Protein AF-W6Q3P4-F1 (afdb_monomer_lite)

Organism: Penicillium roqueforti (strain FM164) (NCBI:txid1365484)

Sequence (258 aa):
MLTELAPCPVQLPAYIVATLMFLHKYGLNTPEIFVQPGDLKVAIRLYEHFASQVLEAEKDESKISLTMRVVAMPQLREDSAPVLSVAWALRAVLAGLPNGILGSVRLYRILRAMYYHWTPNPSHLLRVPDCISEASPTTAARVQLICLALIALAPEMQLDLICAVFGLLSLLVNVETDAQDPGMELRDPVASPNFHELARVFGPLLLGARGQANDEGISAVEREIEEQRVAGLLLNNWHFIHRQLQHWTKERYVVGRE

Radius of gyration: 18.68 Å; chains: 1; bounding box: 50×49×51 Å

InterPro domains:
  IPR000198 Rho GTPase-activating protein domain [PS50238] (1-242)
  IPR008936 Rho GTPase activation protein [G3DSA:1.10.555.10] (5-247)
  IPR008936 Rho GTPase activation protein [SSF48350] (7-241)

Secondary structure (DSSP, 8-state):
--TTT-SS-----HHHHHHHHHHHHHSTT-TTTTTS--SHHHHHHHHHHHHHHHHHHHH-GGGHHHHTS-PPPP---TTS--HHHHHHHHHHHHHT-TTTTT--HHHHHHHHHHHHH---SSGGGSPPPGGGTTS-HHHHHHHHHHHHHHHHHS-HHHHHHHHHHHHHHHHHHHGGGTTS-TT-----GGGSHHHHHHHHHHGGGSS-HHHHTT-TTS-HHHHHHHHHHHHHHHHHTHHHHHHHHHHHHTTTTSTT--

Structure (mmCIF, N/CA/C/O backbone):
data_AF-W6Q3P4-F1
#
_entry.id   AF-W6Q3P4-F1
#
loop_
_atom_site.group_PDB
_atom_site.id
_atom_site.type_symbol
_atom_site.label_atom_id
_atom_site.label_alt_id
_atom_site.label_comp_id
_atom_site.label_asym_id
_atom_site.label_entity_id
_atom_site.label_seq_id
_atom_site.pdbx_PDB_ins_code
_atom_site.Cartn_x
_atom_site.Cartn_y
_atom_site.Cartn_z
_atom_site.occupancy
_atom_site.B_iso_or_equiv
_atom_site.auth_seq_id
_atom_site.auth_comp_id
_atom_site.auth_asym_id
_atom_site.auth_atom_id
_atom_site.pdbx_PDB_model_num
ATOM 1 N N . MET A 1 1 ? -6.402 18.644 -1.183 1.00 49.34 1 MET A N 1
ATOM 2 C CA . MET A 1 1 ? -5.895 18.143 0.117 1.00 49.34 1 MET A CA 1
ATOM 3 C C . MET A 1 1 ? -5.434 16.682 0.079 1.00 49.34 1 MET A C 1
ATOM 5 O O . MET A 1 1 ? -4.532 16.375 0.833 1.00 49.34 1 MET A O 1
ATOM 9 N N . LEU A 1 2 ? -5.946 15.801 -0.799 1.00 58.31 2 LEU A N 1
ATOM 10 C CA . LEU A 1 2 ? -5.337 14.473 -1.075 1.00 58.31 2 LEU A CA 1
ATOM 11 C C . LEU A 1 2 ? -4.461 14.452 -2.339 1.00 58.31 2 LEU A C 1
ATOM 13 O O . LEU A 1 2 ? -3.952 13.410 -2.725 1.00 58.31 2 LEU A O 1
ATOM 17 N N . THR A 1 3 ? -4.294 15.604 -2.985 1.00 61.47 3 THR A N 1
ATOM 18 C CA . THR A 1 3 ? -3.556 15.776 -4.245 1.00 61.47 3 THR A CA 1
ATOM 19 C C . THR A 1 3 ? -2.075 15.424 -4.135 1.00 61.47 3 THR A C 1
ATOM 21 O O . THR A 1 3 ? -1.450 15.157 -5.150 1.00 61.47 3 THR A O 1
ATOM 24 N N . GLU A 1 4 ? -1.525 15.424 -2.919 1.00 71.88 4 GLU A N 1
ATOM 25 C CA . GLU A 1 4 ? -0.149 14.995 -2.635 1.00 71.88 4 GLU A CA 1
ATOM 26 C C . GLU A 1 4 ? -0.054 13.478 -2.410 1.00 71.88 4 GLU A C 1
ATOM 28 O O . GLU A 1 4 ? 0.975 12.876 -2.692 1.00 71.88 4 GLU A O 1
ATOM 33 N N . LEU A 1 5 ? -1.140 12.838 -1.960 1.00 76.06 5 LEU A N 1
ATOM 34 C CA . LEU A 1 5 ? -1.185 11.394 -1.719 1.00 76.06 5 LEU A CA 1
ATOM 35 C C . LEU A 1 5 ? -1.569 10.621 -2.985 1.00 76.06 5 LEU A C 1
ATOM 37 O O . LEU A 1 5 ? -1.026 9.558 -3.258 1.00 76.06 5 LEU A O 1
ATOM 41 N N . ALA A 1 6 ? -2.489 11.149 -3.788 1.00 82.31 6 ALA A N 1
ATOM 42 C CA . ALA A 1 6 ? -3.047 10.441 -4.929 1.00 82.31 6 ALA A CA 1
ATOM 43 C C . ALA A 1 6 ? -2.966 11.271 -6.218 1.00 82.31 6 ALA A C 1
ATOM 45 O O . ALA A 1 6 ? -3.109 12.494 -6.176 1.00 82.31 6 ALA A O 1
ATOM 46 N N . PRO A 1 7 ? -2.787 10.616 -7.380 1.00 79.69 7 PRO A N 1
ATOM 47 C CA . PRO A 1 7 ? -2.689 11.300 -8.667 1.00 79.69 7 PRO A CA 1
ATOM 48 C C . PRO A 1 7 ? -4.015 11.950 -9.095 1.00 79.69 7 PRO A C 1
ATOM 50 O O . PRO A 1 7 ? -4.024 12.776 -10.004 1.00 79.69 7 PRO A O 1
ATOM 53 N N . CYS A 1 8 ? -5.140 11.557 -8.490 1.00 75.44 8 CYS A N 1
ATOM 54 C CA . CYS A 1 8 ? -6.500 12.017 -8.783 1.00 75.44 8 CYS A CA 1
ATOM 55 C C . CYS A 1 8 ? -7.304 12.183 -7.482 1.00 75.44 8 CYS A C 1
ATOM 57 O O . CYS A 1 8 ? -6.895 11.649 -6.447 1.00 75.44 8 CYS A O 1
ATOM 59 N N . PRO A 1 9 ? -8.445 12.899 -7.501 1.00 77.75 9 PRO A N 1
ATOM 60 C CA . PRO A 1 9 ? -9.379 12.892 -6.380 1.00 77.75 9 PRO A CA 1
ATOM 61 C C . PRO A 1 9 ? -9.834 11.460 -6.080 1.00 77.75 9 PRO A C 1
ATOM 63 O O . PRO A 1 9 ? -10.429 10.820 -6.941 1.00 77.75 9 PRO A O 1
ATOM 66 N N . VAL A 1 10 ? -9.549 10.975 -4.872 1.00 80.88 10 VAL A N 1
ATOM 67 C CA . VAL A 1 10 ? -9.867 9.599 -4.472 1.00 80.88 10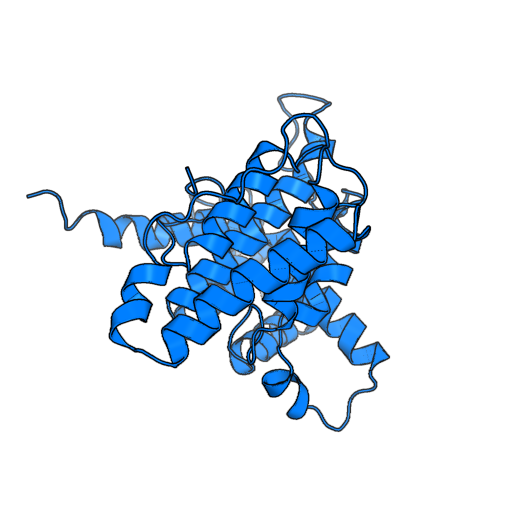 VAL A CA 1
ATOM 68 C C . VAL A 1 10 ? -11.312 9.464 -4.010 1.00 80.88 10 VAL A C 1
ATOM 70 O O . VAL A 1 10 ? -11.815 10.289 -3.242 1.00 80.88 10 VAL A O 1
ATOM 73 N N . GLN A 1 11 ? -11.960 8.390 -4.441 1.00 84.88 11 GLN A N 1
ATOM 74 C CA . GLN A 1 11 ? -13.271 7.955 -3.990 1.00 84.88 11 GLN A CA 1
ATOM 75 C C . GLN A 1 11 ? -13.096 6.811 -2.991 1.00 84.88 11 GLN A C 1
ATOM 77 O O . GLN A 1 11 ? -13.169 5.635 -3.331 1.00 84.88 11 GLN A O 1
ATOM 82 N N . LEU A 1 12 ? -12.876 7.171 -1.727 1.00 86.19 12 LEU A N 1
ATOM 83 C CA . LEU A 1 12 ? -12.725 6.224 -0.624 1.00 86.19 12 LEU A CA 1
ATOM 84 C C . LEU A 1 12 ? -13.730 6.520 0.493 1.00 86.19 12 LEU A C 1
ATOM 86 O O . LEU A 1 12 ? -14.122 7.680 0.659 1.00 86.19 12 LEU A O 1
ATOM 90 N N . PRO A 1 13 ? -14.084 5.512 1.314 1.00 86.38 13 PRO A N 1
ATOM 91 C CA . PRO A 1 13 ? -14.823 5.737 2.545 1.00 86.38 13 PRO A CA 1
ATOM 92 C C . PRO A 1 13 ? -14.166 6.830 3.390 1.00 86.38 13 PRO A C 1
ATOM 94 O O . PRO A 1 13 ? -12.952 6.841 3.614 1.00 86.38 13 PRO A O 1
ATOM 97 N N . ALA A 1 14 ? -14.974 7.758 3.882 1.00 82.81 14 ALA A N 1
ATOM 98 C CA . ALA A 1 14 ? -14.515 8.986 4.500 1.00 82.81 14 ALA A CA 1
ATOM 99 C C . ALA A 1 14 ? -13.686 8.754 5.763 1.00 82.81 14 ALA A C 1
ATOM 101 O O . ALA A 1 14 ? -12.799 9.550 6.051 1.00 82.81 14 ALA A O 1
ATOM 102 N N . TYR A 1 15 ? -13.900 7.650 6.482 1.00 82.19 15 TYR A N 1
ATOM 103 C CA . TYR A 1 15 ? -13.055 7.293 7.618 1.00 82.19 15 TYR A CA 1
ATOM 104 C C . TYR A 1 15 ? -11.618 6.937 7.189 1.00 82.19 15 TYR A C 1
ATOM 106 O O . TYR A 1 15 ? -10.668 7.327 7.869 1.00 82.19 15 TYR A O 1
ATOM 114 N N . ILE A 1 16 ? -11.431 6.273 6.037 1.00 88.62 16 ILE A N 1
ATOM 115 C CA . ILE A 1 16 ? -10.101 6.001 5.464 1.00 88.62 16 ILE A CA 1
ATOM 116 C C . ILE A 1 16 ? -9.456 7.328 5.080 1.00 88.62 16 ILE A C 1
ATOM 118 O O . ILE A 1 16 ? -8.325 7.602 5.476 1.00 88.62 16 ILE A O 1
ATOM 122 N N . VAL A 1 17 ? -10.201 8.182 4.373 1.00 87.25 17 VAL A N 1
ATOM 123 C CA . VAL A 1 17 ? -9.732 9.512 3.961 1.00 87.25 17 VAL A CA 1
ATOM 124 C C . VAL A 1 17 ? -9.304 10.349 5.165 1.00 87.25 17 VAL A C 1
ATOM 126 O O . VAL A 1 17 ? -8.197 10.883 5.181 1.00 87.25 17 VAL A O 1
ATOM 129 N N . ALA A 1 18 ? -10.146 10.432 6.193 1.00 84.25 18 ALA A N 1
ATOM 130 C CA . ALA A 1 18 ? -9.869 11.187 7.406 1.00 84.25 18 ALA A CA 1
ATOM 131 C C . ALA A 1 18 ? -8.616 10.658 8.124 1.00 84.25 18 ALA A C 1
ATOM 133 O O . ALA A 1 18 ? -7.812 11.443 8.627 1.00 84.25 18 ALA A O 1
ATOM 134 N N . THR A 1 19 ? -8.412 9.337 8.116 1.00 89.00 19 THR A N 1
ATOM 135 C CA . THR A 1 19 ? -7.237 8.687 8.714 1.00 89.00 19 THR A CA 1
ATOM 136 C C . THR A 1 19 ? -5.964 9.009 7.952 1.00 89.00 19 THR A C 1
ATOM 138 O O . THR A 1 19 ? -4.979 9.434 8.552 1.00 89.00 19 THR A O 1
ATOM 141 N N . LEU A 1 20 ? -5.999 8.898 6.627 1.00 90.50 20 LEU A N 1
ATOM 142 C CA . LEU A 1 20 ? -4.873 9.256 5.770 1.00 90.50 20 LEU A CA 1
ATOM 143 C C . LEU A 1 20 ? -4.512 10.739 5.907 1.00 90.50 20 LEU A C 1
ATOM 145 O O . LEU A 1 20 ? -3.339 11.068 6.041 1.00 90.50 20 LEU A O 1
ATOM 149 N N . MET A 1 21 ? -5.504 11.634 5.949 1.00 87.06 21 MET A N 1
ATOM 150 C CA . MET A 1 21 ? -5.272 13.069 6.142 1.00 87.06 21 MET A CA 1
ATOM 151 C C . MET A 1 21 ? -4.689 13.392 7.522 1.00 87.06 21 MET A C 1
ATOM 153 O O . MET A 1 21 ? -3.819 14.256 7.628 1.00 87.06 21 MET A O 1
ATOM 157 N N . PHE A 1 22 ? -5.134 12.701 8.574 1.00 88.81 22 PHE A N 1
ATOM 158 C CA . PHE A 1 22 ? -4.567 12.855 9.912 1.00 88.81 22 PHE A CA 1
ATOM 159 C C . PHE A 1 22 ? -3.092 12.433 9.936 1.00 88.81 22 PHE A C 1
ATOM 161 O O . PHE A 1 22 ? -2.242 13.184 10.412 1.00 88.81 22 PHE A O 1
ATOM 168 N N . LEU A 1 23 ? -2.772 11.261 9.382 1.00 91.25 23 LEU A N 1
ATOM 169 C CA . LEU A 1 23 ? -1.399 10.752 9.335 1.00 91.25 23 LEU A CA 1
ATOM 170 C C . LEU A 1 23 ? -0.502 11.588 8.421 1.00 91.25 23 LEU A C 1
ATOM 172 O O . LEU A 1 23 ? 0.656 11.807 8.748 1.00 91.25 23 LEU A O 1
ATOM 176 N N . HIS A 1 24 ? -1.040 12.127 7.331 1.00 88.38 24 H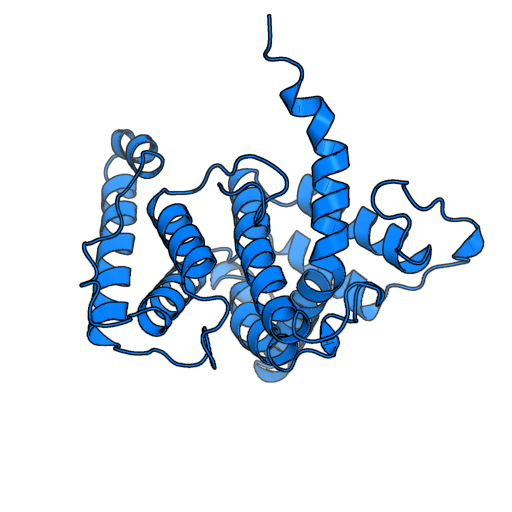IS A N 1
ATOM 177 C CA . HIS A 1 24 ? -0.323 13.085 6.499 1.00 88.38 24 HIS A CA 1
ATOM 178 C C . HIS A 1 24 ? 0.038 14.359 7.277 1.00 88.38 24 HIS A C 1
ATOM 180 O O . HIS A 1 24 ? 1.152 14.855 7.179 1.00 88.38 24 HIS A O 1
ATOM 186 N N . LYS A 1 25 ? -0.887 14.877 8.093 1.00 86.31 25 LYS A N 1
ATOM 187 C CA . LYS A 1 25 ? -0.676 16.126 8.834 1.00 86.31 25 LYS A CA 1
ATOM 188 C C . LYS A 1 25 ? 0.223 15.966 10.064 1.00 86.31 25 LYS A C 1
ATOM 190 O O . LYS A 1 25 ? 0.978 16.879 10.380 1.00 86.31 25 LYS A O 1
ATOM 195 N N . TYR A 1 26 ? 0.113 14.847 10.778 1.00 87.50 26 TYR A N 1
ATOM 196 C CA . TYR A 1 26 ? 0.742 14.668 12.093 1.00 87.50 26 TYR A CA 1
ATOM 197 C C . TYR A 1 26 ? 1.752 13.513 12.153 1.00 87.50 26 TYR A C 1
ATOM 199 O O . TYR A 1 26 ? 2.525 13.431 13.102 1.00 87.50 26 TYR A O 1
ATOM 207 N N . GLY A 1 27 ? 1.749 12.612 11.168 1.00 87.44 27 GLY A N 1
ATOM 208 C CA . GLY A 1 27 ? 2.512 11.363 11.195 1.00 87.44 27 GLY A CA 1
ATOM 209 C C . GLY A 1 27 ? 3.904 11.416 10.586 1.00 87.44 27 GLY A C 1
ATOM 210 O O . GLY A 1 27 ? 4.705 10.542 10.893 1.00 87.44 27 GLY A O 1
ATOM 211 N N . LEU A 1 28 ? 4.216 12.440 9.789 1.00 86.56 28 LEU A N 1
ATOM 212 C CA . LEU A 1 28 ? 5.468 12.513 9.030 1.00 86.56 28 LEU A CA 1
ATOM 213 C C . LEU A 1 28 ? 6.726 12.378 9.904 1.00 86.56 28 LEU A C 1
ATOM 215 O O . LEU A 1 28 ? 7.619 11.611 9.574 1.00 86.56 28 LEU A O 1
ATOM 219 N N . ASN A 1 29 ? 6.759 13.044 11.058 1.00 83.75 29 ASN A N 1
ATOM 220 C CA . ASN A 1 29 ? 7.907 13.019 11.974 1.00 83.75 29 ASN A CA 1
ATOM 221 C C . ASN A 1 29 ? 7.753 12.007 13.124 1.00 83.75 29 ASN A C 1
ATOM 223 O O . ASN A 1 29 ? 8.393 12.155 14.165 1.00 83.75 29 ASN A O 1
ATOM 227 N N . THR A 1 30 ? 6.841 11.037 13.005 1.00 87.31 30 THR A N 1
ATOM 228 C CA . THR A 1 30 ? 6.570 10.084 14.091 1.00 87.31 30 THR A CA 1
ATOM 229 C C . THR A 1 30 ? 7.432 8.830 13.928 1.00 87.31 30 THR A C 1
ATOM 231 O O . THR A 1 30 ? 7.207 8.074 12.981 1.00 87.31 30 THR A O 1
ATOM 234 N N . PRO A 1 31 ? 8.381 8.565 14.846 1.00 85.12 31 PRO A N 1
ATOM 235 C CA . PRO A 1 31 ? 9.210 7.369 14.777 1.00 85.12 31 PRO A CA 1
ATOM 236 C C . PRO A 1 31 ? 8.360 6.110 14.964 1.00 85.12 31 PRO A C 1
ATOM 238 O O . PRO A 1 31 ? 7.358 6.121 15.681 1.00 85.12 31 PRO A O 1
ATOM 241 N N . GLU A 1 32 ? 8.774 5.018 14.320 1.00 88.06 32 GLU A N 1
ATOM 242 C CA . GLU A 1 32 ? 8.122 3.703 14.417 1.00 88.06 32 GLU A CA 1
ATOM 243 C C . GLU A 1 32 ? 6.624 3.699 14.036 1.00 88.06 32 GLU A C 1
ATOM 245 O O . GLU A 1 32 ? 5.852 2.835 14.471 1.00 88.06 32 GLU A O 1
ATOM 250 N N . ILE A 1 33 ? 6.189 4.654 13.207 1.00 91.94 33 ILE A N 1
ATOM 251 C CA . ILE A 1 33 ? 4.818 4.707 12.693 1.00 91.94 33 ILE A CA 1
ATOM 252 C C . ILE A 1 33 ? 4.452 3.397 11.977 1.00 91.94 33 ILE A C 1
ATOM 254 O O . ILE A 1 33 ? 5.244 2.830 11.230 1.00 91.94 33 ILE A O 1
ATOM 258 N N . PHE A 1 34 ? 3.246 2.886 12.246 1.00 93.69 34 PHE A N 1
ATOM 259 C CA . PHE A 1 34 ? 2.746 1.560 11.833 1.00 93.69 34 PHE A CA 1
ATOM 260 C C . PHE A 1 34 ? 3.452 0.330 12.437 1.00 93.69 34 PHE A C 1
ATOM 262 O O . PHE A 1 34 ? 2.897 -0.777 12.360 1.00 93.69 34 PHE A O 1
ATOM 269 N N . VAL A 1 35 ? 4.617 0.505 13.064 1.00 91.06 35 VAL A N 1
ATOM 270 C CA . VAL A 1 35 ? 5.333 -0.546 13.799 1.00 91.06 35 VAL A CA 1
ATOM 271 C C . VAL A 1 35 ? 4.801 -0.622 15.228 1.00 91.06 35 VAL A C 1
ATOM 273 O O . VAL A 1 35 ? 4.312 -1.675 15.641 1.00 91.06 35 VAL A O 1
ATOM 276 N N . GLN A 1 36 ? 4.820 0.500 15.953 1.00 90.50 36 GLN A N 1
ATOM 277 C CA . GLN A 1 36 ? 4.310 0.575 17.321 1.00 90.50 36 GLN A CA 1
ATOM 278 C C . GLN A 1 36 ? 2.804 0.882 17.346 1.00 90.50 36 GLN A C 1
ATOM 280 O O . GLN A 1 36 ? 2.328 1.736 16.594 1.00 90.50 36 GLN A O 1
ATOM 285 N N . PRO A 1 37 ? 2.031 0.230 18.233 1.00 85.56 37 PRO A N 1
ATOM 286 C CA . PRO A 1 37 ? 0.584 0.420 18.309 1.00 85.56 37 PRO A CA 1
ATOM 287 C C . PRO A 1 37 ? 0.139 1.719 18.999 1.00 85.56 37 PRO A C 1
ATOM 289 O O . PRO A 1 37 ? -1.034 2.079 18.914 1.00 85.56 37 PRO A O 1
ATOM 292 N N . GLY A 1 38 ? 1.032 2.409 19.718 1.00 88.81 38 GLY A N 1
ATOM 293 C CA . GLY A 1 38 ? 0.650 3.524 20.589 1.00 88.81 38 GLY A CA 1
ATOM 294 C C . GLY A 1 38 ? -0.268 3.077 21.732 1.00 88.81 38 GLY A C 1
ATOM 295 O O . GLY A 1 38 ? -0.097 1.996 22.297 1.00 88.81 38 GLY A O 1
ATOM 296 N N . ASP A 1 39 ? -1.270 3.894 22.069 1.00 90.31 39 ASP A N 1
ATOM 297 C CA . ASP A 1 39 ? -2.335 3.489 22.991 1.00 90.31 39 ASP A CA 1
ATOM 298 C C . ASP A 1 39 ? -3.308 2.534 22.281 1.00 90.31 39 ASP A C 1
ATOM 300 O O . ASP A 1 39 ? -4.134 2.947 21.456 1.00 90.31 39 ASP A O 1
ATOM 304 N N . LEU A 1 40 ? -3.223 1.249 22.630 1.00 89.62 40 LEU A N 1
ATOM 305 C CA . LEU A 1 40 ? -4.082 0.194 22.093 1.00 89.62 40 LEU A CA 1
ATOM 306 C C . LEU A 1 40 ? -5.569 0.423 22.386 1.00 89.62 40 LEU A C 1
ATOM 308 O O . LEU A 1 40 ? -6.402 0.066 21.559 1.00 89.62 40 LEU A O 1
ATOM 312 N N . LYS A 1 41 ? -5.940 1.032 23.522 1.00 89.75 41 LYS A N 1
ATOM 313 C CA . LYS A 1 41 ? -7.356 1.297 23.833 1.00 89.75 41 LYS A CA 1
ATOM 314 C C . LYS A 1 41 ? -7.931 2.329 22.874 1.00 89.75 41 LYS A C 1
ATOM 316 O O . LYS A 1 41 ? -9.068 2.183 22.431 1.00 89.75 41 LYS A O 1
ATOM 321 N N . VAL A 1 42 ? -7.151 3.360 22.549 1.00 88.62 42 VAL A N 1
ATOM 322 C CA . VAL A 1 42 ? -7.534 4.362 21.546 1.00 88.62 42 VAL A CA 1
ATOM 323 C C . VAL A 1 42 ? -7.598 3.722 20.162 1.00 88.62 42 VAL A C 1
ATOM 325 O O . VAL A 1 42 ? -8.583 3.914 19.455 1.00 88.62 42 VAL A O 1
ATOM 328 N N . ALA A 1 43 ? -6.599 2.914 19.802 1.00 89.00 43 ALA A N 1
ATOM 329 C CA . ALA A 1 43 ? -6.535 2.253 18.502 1.00 89.00 43 ALA A CA 1
ATOM 330 C C . ALA A 1 43 ? -7.722 1.296 18.269 1.00 89.00 43 ALA A C 1
ATOM 332 O O . ALA A 1 43 ? -8.362 1.350 17.220 1.00 89.00 43 ALA A O 1
ATOM 333 N N . ILE A 1 44 ? -8.073 0.479 19.271 1.00 89.81 44 ILE A N 1
ATOM 334 C CA . ILE A 1 44 ? -9.227 -0.433 19.225 1.00 89.81 44 ILE A CA 1
ATOM 335 C C . ILE A 1 44 ? -10.533 0.352 19.094 1.00 89.81 44 ILE A C 1
ATOM 337 O O . ILE A 1 44 ? -11.338 0.037 18.227 1.00 89.81 44 ILE A O 1
ATOM 341 N N . ARG A 1 45 ? -10.729 1.415 19.885 1.00 88.44 45 ARG A N 1
ATOM 342 C CA . ARG A 1 45 ? -11.938 2.254 19.791 1.00 88.44 45 ARG A CA 1
ATOM 343 C C . ARG A 1 45 ? -12.084 2.921 18.426 1.00 88.44 45 ARG A C 1
ATOM 345 O O . ARG A 1 45 ? -13.195 3.021 17.914 1.00 88.44 45 ARG A O 1
ATOM 352 N N . LEU A 1 46 ? -10.977 3.380 17.838 1.00 87.88 46 LEU A N 1
ATOM 353 C CA . LEU A 1 46 ? -10.968 3.926 16.479 1.00 87.88 46 LEU A CA 1
ATOM 354 C C . LEU A 1 46 ? -11.346 2.854 15.454 1.00 87.88 46 LEU A C 1
ATOM 356 O O . LEU A 1 46 ? -12.212 3.094 14.618 1.00 87.88 46 LEU A O 1
ATOM 360 N N . TYR A 1 47 ? -10.749 1.664 15.552 1.00 88.44 47 TYR A N 1
ATOM 361 C CA . TYR A 1 47 ? -11.089 0.537 14.688 1.00 88.44 47 TYR A CA 1
ATOM 362 C C . TYR A 1 47 ? -12.569 0.148 14.806 1.00 88.44 47 TYR A C 1
ATOM 364 O O . TYR A 1 47 ? -13.244 0.038 13.789 1.00 88.44 47 TYR A O 1
ATOM 372 N N . GLU A 1 48 ? -13.098 -0.007 16.023 1.00 88.06 48 GLU A N 1
ATOM 373 C CA . GLU A 1 48 ? -14.510 -0.329 16.272 1.00 88.06 48 GLU A CA 1
ATOM 374 C C . GLU A 1 48 ? -15.442 0.741 15.697 1.00 88.06 48 GLU A C 1
ATOM 376 O O . GLU A 1 48 ? -16.444 0.417 15.058 1.00 88.06 48 GLU A O 1
ATOM 381 N N . HIS A 1 49 ? -15.089 2.019 15.864 1.00 84.38 49 HIS A N 1
ATOM 382 C CA . HIS A 1 49 ? -15.835 3.121 15.271 1.00 84.38 49 HIS A CA 1
ATOM 383 C C . HIS A 1 49 ? -15.868 3.016 13.740 1.00 84.38 49 HIS A C 1
ATOM 385 O O . HIS A 1 49 ? -16.940 3.112 13.146 1.00 84.38 49 HIS A O 1
ATOM 391 N N . PHE A 1 50 ? -14.733 2.746 13.093 1.00 82.44 50 PHE A N 1
ATOM 392 C CA . PHE A 1 50 ? -14.670 2.571 11.640 1.00 82.44 50 PHE A CA 1
ATOM 393 C C . PHE A 1 50 ? -15.426 1.325 11.164 1.00 82.44 50 PHE A C 1
ATOM 395 O O . PHE A 1 50 ? -16.213 1.403 10.222 1.00 82.44 50 PHE A O 1
ATOM 402 N N . ALA A 1 51 ? -15.255 0.193 11.849 1.00 83.12 51 ALA A N 1
ATOM 403 C CA . ALA A 1 51 ? -15.944 -1.054 11.541 1.00 83.12 51 ALA A CA 1
ATOM 404 C C . ALA A 1 51 ? -17.468 -0.905 11.667 1.00 83.12 51 ALA A C 1
ATOM 406 O O . ALA A 1 51 ? -18.201 -1.407 10.819 1.00 83.12 51 ALA A O 1
ATOM 407 N N . SER A 1 52 ? -17.953 -0.163 12.670 1.00 81.81 52 SER A N 1
ATOM 408 C CA . SER A 1 52 ? -19.387 0.097 12.837 1.00 81.81 52 SER A CA 1
ATOM 409 C C . SER A 1 52 ? -19.994 0.836 11.639 1.00 81.81 52 SER A C 1
ATOM 411 O O . SER A 1 52 ? -21.071 0.459 11.186 1.00 81.81 52 SER A O 1
ATOM 413 N N . GLN A 1 53 ? -19.277 1.802 11.049 1.00 77.50 53 GLN A N 1
ATOM 414 C CA . GLN A 1 53 ? -19.749 2.534 9.867 1.00 77.50 53 GLN A CA 1
ATOM 415 C C . GLN A 1 53 ? -19.882 1.622 8.641 1.00 77.50 53 GLN A C 1
ATOM 417 O O . GLN A 1 53 ? -20.843 1.740 7.883 1.00 77.50 53 GLN A O 1
ATOM 422 N N . VAL A 1 54 ? -18.940 0.691 8.463 1.00 76.88 54 VAL A N 1
ATOM 423 C CA . VAL A 1 54 ? -18.976 -0.292 7.370 1.00 76.88 54 VAL A CA 1
ATOM 424 C C . VAL A 1 54 ? -20.117 -1.290 7.576 1.00 76.88 54 VAL A C 1
ATOM 426 O O . VAL A 1 54 ? -20.901 -1.521 6.659 1.00 76.88 54 VAL A O 1
ATOM 429 N N . LEU A 1 55 ? -20.259 -1.836 8.787 1.00 78.50 55 LEU A N 1
ATOM 430 C CA . LEU A 1 55 ? -21.301 -2.814 9.117 1.00 78.50 55 LEU A CA 1
ATOM 431 C C . LEU A 1 55 ? -22.714 -2.224 9.041 1.00 78.50 55 LEU A C 1
ATOM 433 O O . LEU A 1 55 ? -23.661 -2.924 8.685 1.00 78.50 55 LEU A O 1
ATOM 437 N N . GLU A 1 56 ? -22.888 -0.951 9.393 1.00 76.00 56 GLU A N 1
ATOM 438 C CA . GLU A 1 56 ? -24.171 -0.269 9.224 1.00 76.00 56 GLU A CA 1
ATOM 439 C C . GLU A 1 56 ? -24.520 -0.039 7.752 1.00 76.00 56 GLU A C 1
ATOM 441 O O . GLU A 1 56 ? -25.696 -0.129 7.400 1.00 76.00 56 GLU A O 1
ATOM 446 N N . ALA A 1 57 ? -23.523 0.227 6.904 1.00 73.94 57 ALA A N 1
ATOM 447 C CA . ALA A 1 57 ? -23.709 0.397 5.467 1.00 73.94 57 ALA A CA 1
ATOM 448 C C . ALA A 1 57 ? -23.951 -0.925 4.726 1.00 73.94 57 ALA A C 1
ATOM 450 O O . ALA A 1 57 ? -24.704 -0.951 3.760 1.00 73.94 57 ALA A O 1
ATOM 451 N N . GLU A 1 58 ? -23.371 -2.032 5.194 1.00 74.06 58 GLU A N 1
ATOM 452 C CA . GLU A 1 58 ? -23.645 -3.368 4.648 1.00 74.06 58 GLU A CA 1
ATOM 453 C C . GLU A 1 58 ? -25.099 -3.803 4.899 1.00 74.06 58 GLU A C 1
ATOM 455 O O . GLU A 1 58 ? -25.713 -4.463 4.066 1.00 74.06 58 GLU A O 1
ATOM 460 N N . LYS A 1 59 ? -25.674 -3.411 6.043 1.00 76.56 59 LYS A N 1
ATOM 461 C CA . LYS A 1 59 ? -27.059 -3.749 6.416 1.00 76.56 59 LYS A CA 1
ATOM 462 C C . LYS A 1 59 ? -28.114 -2.912 5.695 1.00 76.56 59 LYS A C 1
ATOM 464 O O . LYS A 1 59 ? -29.281 -3.298 5.687 1.00 76.56 59 LYS A O 1
ATOM 469 N N . ASP A 1 60 ? -27.729 -1.763 5.152 1.00 74.56 60 ASP A N 1
ATOM 470 C CA . ASP A 1 60 ? -28.629 -0.813 4.507 1.00 74.56 60 ASP A CA 1
ATOM 471 C C . ASP A 1 60 ? -27.898 -0.128 3.349 1.00 74.56 60 ASP A C 1
ATOM 473 O O . ASP A 1 60 ? -27.134 0.819 3.548 1.00 74.56 60 ASP A O 1
ATOM 477 N N . GLU A 1 61 ? -28.157 -0.595 2.125 1.00 67.56 61 GLU A N 1
ATOM 478 C CA . GLU A 1 61 ? -27.506 -0.088 0.911 1.00 67.56 61 GLU A CA 1
ATOM 479 C C . GLU A 1 61 ? -27.685 1.429 0.730 1.00 67.56 61 GLU A C 1
ATOM 481 O O . GLU A 1 61 ? -26.819 2.096 0.157 1.00 67.56 61 GLU A O 1
ATOM 486 N N . SER A 1 62 ? -28.754 2.017 1.285 1.00 69.00 62 SER A N 1
ATOM 487 C CA . SER A 1 62 ? -28.960 3.469 1.244 1.00 69.00 62 SER A CA 1
ATOM 488 C C . SER A 1 62 ? -27.888 4.247 2.026 1.00 69.00 62 SER A C 1
ATOM 490 O O . SER A 1 62 ? -27.594 5.402 1.700 1.00 69.00 62 SER A O 1
ATOM 492 N N . LYS A 1 63 ? -27.230 3.600 2.999 1.00 64.56 63 LYS A N 1
ATOM 493 C CA . LYS A 1 63 ? -26.144 4.161 3.813 1.00 64.56 63 LYS A CA 1
ATOM 494 C C . LYS A 1 63 ? -24.755 4.000 3.191 1.00 64.56 63 LYS A C 1
ATOM 496 O O . LYS A 1 63 ? -23.827 4.659 3.656 1.00 64.56 63 LYS A O 1
ATOM 501 N N . ILE A 1 64 ? -24.590 3.230 2.111 1.00 65.75 64 ILE A N 1
ATOM 502 C CA . ILE A 1 64 ? -23.299 3.105 1.404 1.00 65.75 64 ILE A CA 1
ATOM 503 C C . ILE A 1 64 ? -22.816 4.481 0.939 1.00 65.75 64 ILE A C 1
ATOM 505 O O . ILE A 1 64 ? -21.692 4.883 1.231 1.00 65.75 64 ILE A O 1
ATOM 509 N N . SER A 1 65 ? -23.696 5.264 0.314 1.00 62.19 65 SER A N 1
ATOM 510 C CA . SER A 1 65 ? -23.400 6.641 -0.102 1.00 62.19 65 SER A CA 1
ATOM 511 C C . SER A 1 65 ? -23.055 7.584 1.065 1.00 62.19 65 SER A C 1
ATOM 513 O O . SER A 1 65 ? -22.341 8.569 0.868 1.00 62.19 65 SER A O 1
ATOM 515 N N . LEU A 1 66 ? -23.511 7.283 2.288 1.00 63.38 66 LEU A N 1
ATOM 516 C CA . LEU A 1 66 ? -23.185 8.061 3.488 1.00 63.38 66 LEU A CA 1
ATOM 517 C C . LEU A 1 66 ? -21.751 7.813 3.953 1.00 63.38 66 LEU A C 1
ATOM 519 O O . LEU A 1 66 ? -21.124 8.748 4.443 1.00 63.38 66 LEU A O 1
ATOM 523 N N . THR A 1 67 ? -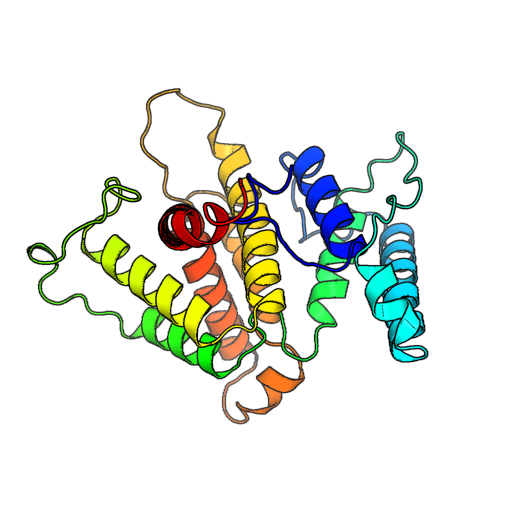21.201 6.616 3.723 1.00 63.91 67 THR A N 1
ATOM 524 C CA . THR A 1 67 ? -19.789 6.319 4.030 1.00 63.91 67 THR A CA 1
ATOM 525 C C . THR A 1 67 ? -18.812 7.150 3.200 1.00 63.91 67 THR A C 1
ATOM 527 O O . THR A 1 67 ? -17.666 7.302 3.602 1.00 63.91 67 THR A O 1
ATOM 530 N N . MET A 1 68 ? -19.259 7.736 2.085 1.00 62.06 68 MET A N 1
ATOM 531 C CA . MET A 1 68 ? -18.453 8.595 1.208 1.00 62.06 68 MET A CA 1
ATOM 532 C C . MET A 1 68 ? -18.539 10.086 1.580 1.00 62.06 68 MET A C 1
ATOM 534 O O . MET A 1 68 ? -17.792 10.903 1.042 1.00 62.06 68 MET A O 1
ATOM 538 N N . ARG A 1 69 ? -19.456 10.474 2.480 1.00 59.94 69 ARG A N 1
ATOM 539 C CA . ARG A 1 69 ? -19.602 11.862 2.954 1.00 59.94 69 ARG A CA 1
ATOM 540 C C . ARG A 1 69 ? -18.614 12.139 4.080 1.00 59.94 69 ARG A C 1
ATOM 542 O O . ARG A 1 69 ? -18.291 11.236 4.835 1.00 59.94 69 ARG A O 1
ATOM 549 N N . VAL A 1 70 ? -18.163 13.390 4.208 1.00 55.69 70 VAL A N 1
ATOM 550 C CA . VAL A 1 70 ? -17.153 13.809 5.198 1.00 55.69 70 VAL A CA 1
ATOM 551 C C . VAL A 1 70 ? -17.493 13.281 6.595 1.00 55.69 70 VAL A C 1
ATOM 553 O O . VAL A 1 70 ? -18.447 13.729 7.227 1.00 55.69 70 VAL A O 1
ATOM 556 N N . VAL A 1 71 ? -16.674 12.353 7.077 1.00 54.50 71 VAL A N 1
ATOM 557 C CA . VAL A 1 71 ? -16.672 11.891 8.461 1.00 54.50 71 VAL A CA 1
ATOM 558 C C . VAL A 1 71 ? -15.596 12.695 9.171 1.00 54.50 71 VAL A C 1
ATOM 560 O O . VAL A 1 71 ? -14.419 12.634 8.811 1.00 54.50 71 VAL A O 1
ATOM 563 N N . ALA A 1 72 ? -16.000 13.491 10.158 1.00 54.19 72 ALA A N 1
ATOM 564 C CA . ALA A 1 72 ? -15.037 14.096 11.060 1.00 54.19 72 ALA A CA 1
ATOM 565 C C . ALA A 1 72 ? -14.342 12.974 11.836 1.00 54.19 72 ALA A C 1
ATOM 567 O O . ALA A 1 72 ? -15.004 12.049 12.314 1.00 54.19 72 ALA A O 1
ATOM 568 N N . MET A 1 73 ? -13.018 13.062 11.978 1.00 59.22 73 MET A N 1
ATOM 569 C CA . MET A 1 73 ? -12.323 12.228 12.952 1.00 59.22 73 MET A CA 1
ATOM 570 C C . MET A 1 73 ? -13.019 12.370 14.310 1.00 59.22 73 MET A C 1
ATOM 572 O O . MET A 1 73 ? -13.375 13.499 14.674 1.00 59.22 73 MET A O 1
ATOM 576 N N . PRO A 1 74 ? -13.202 11.275 15.075 1.00 60.81 74 PRO A N 1
ATOM 577 C CA . PRO A 1 74 ? -13.571 11.393 16.478 1.00 60.81 74 PRO A CA 1
ATOM 578 C C . PRO A 1 74 ? -12.652 12.423 17.134 1.00 60.81 74 PRO A C 1
ATOM 580 O O . PRO A 1 74 ? -11.477 12.488 16.768 1.00 60.81 74 PRO A O 1
ATOM 583 N N . GLN A 1 75 ? -13.169 13.242 18.057 1.00 58.62 75 GLN A N 1
ATOM 584 C CA . GLN A 1 75 ? -12.362 14.252 18.748 1.00 58.62 75 GLN A CA 1
ATOM 585 C C . GLN A 1 75 ? -11.265 13.563 19.574 1.00 58.62 75 GLN A C 1
ATOM 587 O O . GLN A 1 75 ? -11.429 13.251 20.753 1.00 58.62 75 GLN A O 1
ATOM 592 N N . LEU A 1 76 ? -10.149 13.269 18.911 1.00 58.31 76 LEU A N 1
ATOM 593 C CA . LEU A 1 76 ? -8.907 12.815 19.499 1.00 58.31 76 LEU A CA 1
ATOM 594 C C . LEU A 1 76 ? -8.374 14.028 20.249 1.00 58.31 76 LEU A C 1
ATOM 596 O O . LEU A 1 76 ? -8.093 15.052 19.632 1.00 58.31 76 LEU A O 1
ATOM 600 N N . ARG A 1 77 ? -8.347 13.949 21.584 1.00 52.75 77 ARG A N 1
ATOM 601 C CA . ARG A 1 77 ? -7.910 15.055 22.445 1.00 52.75 77 ARG A CA 1
ATOM 602 C C . ARG A 1 77 ? -6.567 15.582 21.934 1.00 52.75 77 ARG A C 1
ATOM 604 O O . ARG A 1 77 ? -5.625 14.803 21.804 1.00 52.75 77 ARG A O 1
ATOM 611 N N . GLU A 1 78 ? -6.505 16.883 21.652 1.00 47.16 78 GLU A N 1
ATOM 612 C CA . GLU A 1 78 ? -5.336 17.557 21.063 1.00 47.16 78 GLU A CA 1
ATOM 613 C C . GLU A 1 78 ? -4.064 17.377 21.915 1.00 47.16 78 GLU A C 1
ATOM 615 O O . GLU A 1 78 ? -2.955 17.369 21.386 1.00 47.16 78 GLU A O 1
ATOM 620 N N . ASP A 1 79 ? -4.234 17.125 23.216 1.00 46.44 79 ASP A N 1
ATOM 621 C CA . ASP A 1 79 ? -3.161 17.072 24.216 1.00 46.44 79 ASP A CA 1
ATOM 622 C C . ASP A 1 79 ? -2.504 15.684 24.365 1.00 46.44 79 ASP A C 1
ATOM 624 O O . ASP A 1 79 ? -1.496 15.541 25.057 1.00 46.44 79 ASP A O 1
ATOM 628 N N . SER A 1 80 ? -3.069 14.636 23.756 1.00 51.03 80 SER A N 1
ATOM 629 C CA . SER A 1 80 ? -2.551 13.264 23.839 1.00 51.03 80 SER A CA 1
ATOM 630 C C . SER A 1 80 ? -2.351 12.710 22.435 1.00 51.03 80 SER A C 1
ATOM 632 O O . SER A 1 80 ? -3.257 12.081 21.895 1.00 51.03 80 SER A O 1
ATOM 634 N N . ALA A 1 81 ? -1.187 12.972 21.837 1.00 57.69 81 ALA A N 1
ATOM 635 C CA . ALA A 1 81 ? -0.833 12.552 20.482 1.00 57.69 81 ALA A CA 1
ATOM 636 C C . ALA A 1 81 ? -1.105 11.045 20.248 1.00 57.69 81 ALA A C 1
ATOM 638 O O . ALA A 1 81 ? -0.331 10.206 20.711 1.00 57.69 81 ALA A O 1
ATOM 639 N N . PRO A 1 82 ? -2.161 10.664 19.498 1.00 79.62 82 PRO A N 1
ATOM 640 C CA . PRO A 1 82 ? -2.508 9.272 19.245 1.00 79.62 82 PRO A CA 1
ATOM 641 C C . PRO A 1 82 ? -2.072 8.850 17.836 1.00 79.62 82 PRO A C 1
ATOM 643 O O . PRO A 1 82 ? -2.708 7.998 17.231 1.00 79.62 82 PRO A O 1
ATOM 646 N N . VAL A 1 83 ? -1.022 9.455 17.267 1.00 90.00 83 VAL A N 1
ATOM 647 C CA . VAL A 1 83 ? -0.596 9.188 15.879 1.00 90.00 83 VAL A CA 1
ATOM 648 C C . VAL A 1 83 ? -0.317 7.703 15.657 1.00 90.00 83 VAL A C 1
ATOM 650 O O . VAL A 1 83 ? -0.821 7.127 14.697 1.00 90.00 83 VAL A O 1
ATOM 653 N N . LEU A 1 84 ? 0.410 7.067 16.580 1.00 92.25 84 LEU A N 1
ATOM 654 C CA . LEU A 1 84 ? 0.681 5.629 16.537 1.00 92.25 84 LEU A CA 1
ATOM 655 C C . LEU A 1 84 ? -0.611 4.801 16.627 1.00 92.25 84 LEU A C 1
ATOM 657 O O . LEU A 1 84 ? -0.787 3.860 15.860 1.00 92.25 84 LEU A O 1
ATOM 661 N N . SER A 1 85 ? -1.558 5.204 17.481 1.00 92.19 85 SER A N 1
ATOM 662 C CA . SER A 1 85 ? -2.874 4.560 17.600 1.00 92.19 85 SER A CA 1
ATOM 663 C C . SER A 1 85 ? -3.708 4.691 16.324 1.00 92.19 85 SER A C 1
ATOM 665 O O . SER A 1 85 ? -4.371 3.740 15.919 1.00 92.19 85 SER A O 1
ATOM 667 N N . VAL A 1 86 ? -3.667 5.855 15.673 1.00 92.56 86 VAL A N 1
ATOM 668 C CA . VAL A 1 86 ? -4.355 6.118 14.402 1.00 92.56 86 VAL A CA 1
ATOM 669 C C . VAL A 1 86 ? -3.705 5.318 13.267 1.00 92.56 86 VAL A C 1
ATOM 671 O O . VAL A 1 86 ? -4.411 4.700 12.471 1.00 92.56 86 VAL A O 1
ATOM 674 N N . ALA A 1 87 ? -2.372 5.265 13.221 1.00 94.31 87 ALA A N 1
ATOM 675 C CA . ALA A 1 87 ? -1.618 4.465 12.258 1.00 94.31 87 ALA A CA 1
ATOM 676 C C . ALA A 1 87 ? -1.924 2.970 12.423 1.00 94.31 87 ALA A C 1
ATOM 678 O O . ALA A 1 87 ? -2.198 2.271 11.446 1.00 94.31 87 ALA A O 1
ATOM 679 N N . TRP A 1 88 ? -1.959 2.486 13.665 1.00 94.00 88 TRP A N 1
ATOM 680 C CA . TRP A 1 88 ? -2.320 1.108 13.970 1.00 94.00 88 TRP A CA 1
ATOM 681 C C . TRP A 1 88 ? -3.772 0.795 13.599 1.00 94.00 88 TRP A C 1
ATOM 683 O O . TRP A 1 88 ? -4.034 -0.241 12.993 1.00 94.00 88 TRP A O 1
ATOM 693 N N . ALA A 1 89 ? -4.714 1.699 13.886 1.00 93.44 89 ALA A N 1
ATOM 694 C CA . ALA A 1 89 ? -6.110 1.534 13.488 1.00 93.44 89 ALA A CA 1
ATOM 695 C C . ALA A 1 89 ? -6.261 1.461 11.959 1.00 93.44 89 ALA A C 1
ATOM 697 O O . ALA A 1 89 ? -6.964 0.580 11.465 1.00 93.44 89 ALA A O 1
ATOM 698 N N . LEU A 1 90 ? -5.555 2.312 11.198 1.00 94.44 90 LEU A N 1
ATOM 699 C CA . LEU A 1 90 ? -5.520 2.219 9.733 1.00 94.44 90 LEU A CA 1
ATOM 700 C C . LEU A 1 90 ? -4.979 0.864 9.278 1.00 94.44 90 LEU A C 1
ATOM 702 O O . LEU A 1 90 ? -5.585 0.208 8.435 1.00 94.44 90 LEU A O 1
ATOM 706 N N . ARG A 1 91 ? -3.858 0.423 9.857 1.00 95.25 91 ARG A N 1
ATOM 707 C CA . ARG A 1 91 ? -3.256 -0.879 9.555 1.00 95.25 91 ARG A CA 1
ATOM 708 C C . ARG A 1 91 ? -4.246 -2.021 9.803 1.00 95.25 91 ARG A C 1
ATOM 710 O O . ARG A 1 91 ? -4.380 -2.898 8.955 1.00 95.25 91 ARG A O 1
ATOM 717 N N . ALA A 1 92 ? -4.961 -1.993 10.926 1.00 93.44 92 ALA A N 1
ATOM 718 C CA . ALA A 1 92 ? -5.967 -2.994 11.274 1.00 93.44 92 ALA A CA 1
ATOM 719 C C . ALA A 1 92 ? -7.165 -2.982 10.308 1.00 93.44 92 ALA A C 1
ATOM 721 O O . ALA A 1 92 ? -7.636 -4.042 9.900 1.00 93.44 92 ALA A O 1
ATOM 722 N N . VAL A 1 93 ? -7.624 -1.798 9.883 1.00 92.12 93 VAL A N 1
ATOM 723 C CA . VAL A 1 93 ? -8.646 -1.660 8.831 1.00 92.12 93 VAL A CA 1
ATOM 724 C C . VAL A 1 93 ? -8.172 -2.305 7.529 1.00 92.12 93 VAL A C 1
ATOM 726 O O . VAL A 1 93 ? -8.909 -3.092 6.941 1.00 92.12 93 VAL A O 1
ATOM 729 N N . LEU A 1 94 ? -6.950 -1.998 7.082 1.00 94.50 94 LEU A N 1
ATOM 730 C CA . LEU A 1 94 ? -6.394 -2.539 5.838 1.00 94.50 94 LEU A CA 1
ATOM 731 C C . LEU A 1 94 ? -6.220 -4.064 5.906 1.00 94.50 94 LEU A C 1
ATOM 733 O O . LEU A 1 94 ? -6.510 -4.754 4.931 1.00 94.50 94 LEU A O 1
ATOM 737 N N . ALA A 1 95 ? -5.824 -4.598 7.065 1.00 92.94 95 ALA A N 1
ATOM 738 C CA . ALA A 1 95 ? -5.738 -6.039 7.309 1.00 92.94 95 ALA A CA 1
ATOM 739 C C . ALA A 1 95 ? -7.106 -6.742 7.242 1.00 92.94 95 ALA A C 1
ATOM 741 O O . ALA A 1 95 ? -7.181 -7.918 6.891 1.00 92.94 95 ALA A O 1
ATOM 742 N N . GLY A 1 96 ? -8.190 -6.025 7.551 1.00 90.44 96 GLY A N 1
ATOM 743 C CA . GLY A 1 96 ? -9.559 -6.532 7.456 1.00 90.44 96 GLY A CA 1
ATOM 744 C C . GLY A 1 96 ? -10.116 -6.597 6.030 1.00 90.44 96 GLY A C 1
ATOM 745 O O . GLY A 1 96 ? -11.209 -7.128 5.834 1.00 90.44 96 GLY A O 1
ATOM 746 N N . LEU A 1 97 ? -9.406 -6.073 5.023 1.00 90.56 97 LEU A N 1
ATOM 747 C CA . LEU A 1 97 ? -9.893 -6.070 3.645 1.00 90.56 97 LEU A CA 1
ATOM 748 C C . LEU A 1 97 ? -9.839 -7.486 3.048 1.00 90.56 97 LEU A C 1
ATOM 750 O O . LEU A 1 97 ? -8.759 -8.074 2.963 1.00 90.56 97 LEU A O 1
ATOM 754 N N . PRO A 1 98 ? -10.959 -8.032 2.533 1.00 87.94 98 PRO A N 1
ATOM 755 C CA . PRO A 1 98 ? -11.015 -9.423 2.080 1.00 87.94 98 PRO A CA 1
ATOM 756 C C . PRO A 1 98 ? -10.039 -9.719 0.933 1.00 87.94 98 PRO A C 1
ATOM 758 O O . PRO A 1 98 ? -9.471 -10.811 0.875 1.00 87.94 98 PRO A O 1
ATOM 761 N N . ASN A 1 99 ? -9.816 -8.734 0.056 1.00 90.06 99 ASN A N 1
ATOM 762 C CA . ASN A 1 99 ? -8.915 -8.824 -1.094 1.00 90.06 99 ASN A CA 1
ATOM 763 C C . ASN A 1 99 ? -7.613 -8.013 -0.909 1.00 90.06 99 ASN A C 1
ATOM 765 O O . ASN A 1 99 ? -6.809 -7.946 -1.837 1.00 90.06 99 ASN A O 1
ATOM 769 N N . GLY A 1 100 ? -7.382 -7.434 0.276 1.00 94.19 100 GLY A N 1
ATOM 770 C CA . GLY A 1 100 ? -6.200 -6.620 0.586 1.00 94.19 100 GLY A CA 1
ATOM 771 C C . GLY A 1 100 ? -6.150 -5.282 -0.153 1.00 94.19 100 GLY A C 1
ATOM 772 O O . GLY A 1 100 ? -7.116 -4.870 -0.798 1.00 94.19 100 GLY A O 1
ATOM 773 N N . ILE A 1 101 ? -5.001 -4.608 -0.070 1.00 96.81 101 ILE A N 1
ATOM 774 C CA . ILE A 1 101 ? -4.750 -3.301 -0.700 1.00 96.81 101 ILE A CA 1
ATOM 775 C C . ILE A 1 101 ? -4.714 -3.397 -2.227 1.00 96.81 101 ILE A C 1
ATOM 777 O O . ILE A 1 101 ? -5.054 -2.428 -2.895 1.00 96.81 101 ILE A O 1
ATOM 781 N N . LEU A 1 102 ? -4.337 -4.535 -2.814 1.00 95.88 102 LEU A N 1
ATOM 782 C CA . LEU A 1 102 ? -4.309 -4.666 -4.275 1.00 95.88 102 LEU A CA 1
ATOM 783 C C . LEU A 1 102 ? -5.667 -5.040 -4.872 1.00 95.88 102 LEU A C 1
ATOM 785 O O . LEU A 1 102 ? -5.879 -4.846 -6.067 1.00 95.88 102 LEU A O 1
ATOM 789 N N . GLY A 1 103 ? -6.566 -5.636 -4.082 1.00 92.81 103 GLY A N 1
ATOM 790 C CA . GLY A 1 103 ? -7.888 -6.094 -4.521 1.00 92.81 103 GLY A CA 1
ATOM 791 C C . GLY A 1 103 ? -7.888 -7.202 -5.584 1.00 92.81 103 GLY A C 1
ATOM 792 O O . GLY A 1 103 ? -8.952 -7.684 -5.963 1.00 92.81 103 GLY A O 1
ATOM 793 N N . SER A 1 104 ? -6.716 -7.614 -6.079 1.00 92.94 104 SER A N 1
ATOM 794 C CA . SER A 1 104 ? -6.558 -8.496 -7.233 1.00 92.94 104 SER A CA 1
ATOM 795 C C . SER A 1 104 ? -5.318 -9.379 -7.092 1.00 92.94 104 SER A C 1
ATOM 797 O O . SER A 1 104 ? -4.177 -8.918 -7.155 1.00 92.94 104 SER A O 1
ATOM 799 N N . VAL A 1 105 ? -5.539 -10.693 -6.980 1.00 93.00 105 VAL A N 1
ATOM 800 C CA . VAL A 1 105 ? -4.459 -11.702 -6.971 1.00 93.00 105 VAL A CA 1
ATOM 801 C C . VAL A 1 105 ? -3.669 -11.670 -8.281 1.00 93.00 105 VAL A C 1
ATOM 803 O O . VAL A 1 105 ? -2.457 -11.877 -8.297 1.00 93.00 105 VAL A O 1
ATOM 806 N N . ARG A 1 106 ? -4.343 -11.377 -9.401 1.00 94.31 106 ARG A N 1
ATOM 807 C CA . ARG A 1 106 ? -3.697 -11.272 -10.714 1.00 94.31 106 ARG A CA 1
ATOM 808 C C . ARG A 1 106 ? -2.732 -10.089 -10.770 1.00 94.31 106 ARG A C 1
ATOM 810 O O . ARG A 1 106 ? -1.633 -10.251 -11.293 1.00 94.31 106 ARG A O 1
ATOM 817 N N . LEU A 1 107 ? -3.122 -8.943 -10.207 1.00 96.25 107 LEU A N 1
ATOM 818 C CA . LEU A 1 107 ? -2.249 -7.777 -10.085 1.00 96.25 107 LEU A CA 1
ATOM 819 C C . LEU A 1 107 ? -1.006 -8.112 -9.252 1.00 96.25 107 LEU A C 1
ATOM 821 O O . LEU A 1 107 ? 0.108 -7.893 -9.720 1.00 96.25 107 LEU A O 1
ATOM 825 N N . TYR A 1 108 ? -1.182 -8.729 -8.080 1.00 95.62 108 TYR A N 1
ATOM 826 C CA . TYR A 1 108 ? -0.059 -9.164 -7.242 1.00 95.62 108 TYR A CA 1
ATOM 827 C C . TYR A 1 108 ? 0.914 -10.079 -7.995 1.00 95.62 108 TYR A C 1
ATOM 829 O O . TYR A 1 108 ? 2.115 -9.824 -8.010 1.00 95.62 108 TYR A O 1
ATOM 837 N N . ARG A 1 109 ? 0.408 -11.114 -8.682 1.00 93.75 109 ARG A N 1
ATOM 838 C CA . ARG A 1 109 ? 1.246 -12.055 -9.448 1.00 93.75 109 ARG A CA 1
ATOM 839 C C . ARG A 1 109 ? 2.062 -11.359 -10.536 1.00 93.75 109 ARG A C 1
ATOM 841 O O . ARG A 1 109 ? 3.214 -11.725 -10.754 1.00 93.75 109 ARG A O 1
ATOM 848 N N . ILE A 1 110 ? 1.485 -10.359 -11.201 1.00 95.25 110 ILE A N 1
ATOM 849 C CA . ILE A 1 110 ? 2.181 -9.568 -12.222 1.00 95.25 110 ILE A CA 1
ATOM 850 C C . ILE A 1 110 ? 3.272 -8.702 -11.591 1.00 95.25 110 ILE A C 1
ATOM 852 O O . ILE A 1 110 ? 4.396 -8.709 -12.084 1.00 95.25 110 ILE A O 1
ATOM 856 N N . LEU A 1 111 ? 2.987 -8.023 -10.478 1.00 96.44 111 LEU A N 1
ATOM 857 C CA . LEU A 1 111 ? 3.991 -7.238 -9.754 1.00 96.44 111 LEU A CA 1
ATOM 858 C C . LEU A 1 111 ? 5.132 -8.125 -9.231 1.00 96.44 111 LEU A C 1
ATOM 860 O O . LEU A 1 111 ? 6.301 -7.773 -9.371 1.00 96.44 111 LEU A O 1
ATOM 864 N N . ARG A 1 112 ? 4.814 -9.319 -8.715 1.00 94.75 112 ARG A N 1
ATOM 865 C CA . ARG A 1 112 ? 5.806 -10.327 -8.316 1.00 94.75 112 ARG A CA 1
ATOM 866 C C . ARG A 1 112 ? 6.671 -10.763 -9.499 1.00 94.75 112 ARG A C 1
ATOM 868 O O . ARG A 1 112 ? 7.894 -10.795 -9.389 1.00 94.75 112 ARG A O 1
ATOM 875 N N . ALA A 1 113 ? 6.059 -11.063 -10.644 1.00 93.69 113 ALA A N 1
ATOM 876 C CA . ALA A 1 113 ? 6.793 -11.430 -11.852 1.00 93.69 113 ALA A CA 1
ATOM 877 C C . ALA A 1 113 ? 7.694 -10.285 -12.346 1.00 93.69 113 ALA A C 1
ATOM 879 O O . ALA A 1 113 ? 8.827 -10.534 -12.745 1.00 93.69 113 ALA A O 1
ATOM 880 N N . MET A 1 114 ? 7.236 -9.032 -12.262 1.00 92.00 114 MET A N 1
ATOM 881 C CA . MET A 1 114 ? 8.058 -7.853 -12.552 1.00 92.00 114 MET A CA 1
ATOM 882 C C . MET A 1 114 ? 9.220 -7.693 -11.566 1.00 92.00 114 MET A C 1
ATOM 884 O O . MET A 1 114 ? 10.278 -7.221 -11.958 1.00 92.00 114 MET A O 1
ATOM 888 N N . TYR A 1 115 ? 9.072 -8.087 -10.303 1.00 91.94 115 TYR A N 1
ATOM 889 C CA . TYR A 1 115 ? 10.189 -8.045 -9.361 1.00 91.94 115 TYR A CA 1
ATOM 890 C C . TYR A 1 115 ? 11.303 -9.037 -9.749 1.00 91.94 115 TYR A C 1
ATOM 892 O O . TYR A 1 115 ? 12.470 -8.657 -9.795 1.00 91.94 115 TYR A O 1
ATOM 900 N N . TYR A 1 116 ? 10.954 -10.290 -10.066 1.00 89.44 116 TYR A N 1
ATOM 901 C CA . TYR A 1 116 ? 11.943 -11.355 -10.301 1.00 89.44 116 TYR A CA 1
ATOM 902 C C . TYR A 1 116 ? 12.431 -11.494 -11.744 1.00 89.44 116 TYR A C 1
ATOM 904 O O . TYR A 1 116 ? 13.569 -11.897 -11.972 1.00 89.44 116 TYR A O 1
ATOM 912 N N . HIS A 1 117 ? 11.571 -11.227 -12.724 1.00 84.50 117 HIS A N 1
ATOM 913 C CA . HIS A 1 117 ? 11.821 -11.572 -14.128 1.00 84.50 117 HIS A CA 1
ATOM 914 C C . HIS A 1 117 ? 11.980 -10.350 -15.032 1.00 84.50 117 HIS A C 1
ATOM 916 O O . HIS A 1 117 ? 12.119 -10.490 -16.248 1.00 84.50 117 HIS A O 1
ATOM 922 N N . TRP A 1 118 ? 11.973 -9.143 -14.462 1.00 78.81 118 TRP A N 1
ATOM 923 C CA . TRP A 1 118 ? 12.183 -7.929 -15.235 1.00 78.81 118 TRP A CA 1
ATOM 924 C C . TRP A 1 118 ? 13.607 -7.851 -15.775 1.00 78.81 118 TRP A C 1
ATOM 926 O O . TRP A 1 118 ? 14.554 -7.523 -15.062 1.00 78.81 118 TRP A O 1
ATOM 936 N N . THR A 1 119 ? 13.732 -8.115 -17.071 1.00 66.31 119 THR A N 1
ATOM 937 C CA . THR A 1 119 ? 14.970 -7.995 -17.837 1.00 66.31 119 THR A CA 1
ATOM 938 C C . THR A 1 119 ? 14.747 -6.973 -18.953 1.00 66.31 119 THR A C 1
ATOM 940 O O . THR A 1 119 ? 14.157 -7.292 -19.985 1.00 66.31 119 THR A O 1
ATOM 943 N N . PRO A 1 120 ? 15.147 -5.705 -18.758 1.00 63.84 120 PRO A N 1
ATOM 944 C CA . PRO A 1 120 ? 14.986 -4.698 -19.794 1.00 63.84 120 PRO A CA 1
ATOM 945 C C . PRO A 1 120 ? 15.992 -4.966 -20.922 1.00 63.84 120 PRO A C 1
ATOM 947 O O . PRO A 1 120 ? 17.201 -4.933 -20.705 1.00 63.84 120 PRO A O 1
ATOM 950 N N . ASN A 1 121 ? 15.492 -5.222 -22.129 1.00 63.50 121 ASN A N 1
ATOM 951 C CA . ASN A 1 121 ? 16.288 -5.520 -23.320 1.00 63.50 121 ASN A CA 1
ATOM 952 C C . ASN A 1 121 ? 16.090 -4.412 -24.373 1.00 63.50 121 ASN A C 1
ATOM 954 O O . ASN A 1 121 ? 14.963 -3.953 -24.549 1.00 63.50 121 ASN A O 1
ATOM 958 N N . PRO A 1 122 ? 17.139 -4.006 -25.104 1.00 63.16 122 PRO A N 1
ATOM 959 C CA . PRO A 1 122 ? 18.065 -2.982 -24.631 1.00 63.16 122 PRO A CA 1
ATOM 960 C C . PRO A 1 122 ? 17.370 -1.652 -24.263 1.00 63.16 122 PRO A C 1
ATOM 962 O O . PRO A 1 122 ? 16.616 -1.063 -25.035 1.00 63.16 122 PRO A O 1
ATOM 965 N N . SER A 1 123 ? 17.701 -1.140 -23.079 1.00 60.47 123 SER A N 1
ATOM 966 C CA . SER A 1 123 ? 17.062 0.011 -22.428 1.00 60.47 123 SER A CA 1
ATOM 967 C C . SER A 1 123 ? 17.207 1.355 -23.149 1.00 60.47 123 SER A C 1
ATOM 969 O O . SER A 1 123 ? 16.340 2.208 -23.010 1.00 60.47 123 SER A O 1
ATOM 971 N N . HIS A 1 124 ? 18.258 1.550 -23.946 1.00 63.12 124 HIS A N 1
ATOM 972 C CA . HIS A 1 124 ? 18.551 2.824 -24.615 1.00 63.12 124 HIS A CA 1
ATOM 973 C C . HIS A 1 124 ? 17.563 3.194 -25.734 1.00 63.12 124 HIS A C 1
ATOM 975 O O . HIS A 1 124 ? 17.562 4.332 -26.191 1.00 63.12 124 HIS A O 1
ATOM 981 N N . LEU A 1 125 ? 16.724 2.253 -26.175 1.00 66.12 125 LEU A N 1
ATOM 982 C CA . LEU A 1 125 ? 15.694 2.492 -27.192 1.00 66.12 125 LEU A CA 1
ATOM 983 C C . LEU A 1 125 ? 14.336 2.871 -26.583 1.00 66.12 125 LEU A C 1
ATOM 985 O O . LEU A 1 125 ? 13.412 3.230 -27.312 1.00 66.12 125 LEU A O 1
ATOM 989 N N . LEU A 1 126 ? 14.190 2.774 -25.258 1.00 73.75 126 LEU A N 1
ATOM 990 C CA . LEU A 1 126 ? 12.927 3.035 -24.577 1.00 73.75 126 LEU A CA 1
ATOM 991 C C . LEU A 1 126 ? 12.787 4.533 -24.312 1.00 73.75 126 LEU A C 1
ATOM 993 O O . LEU A 1 126 ? 13.589 5.138 -23.602 1.00 73.75 126 LEU A O 1
ATOM 997 N N . ARG A 1 127 ? 11.743 5.134 -24.890 1.00 82.19 127 ARG A N 1
ATOM 998 C CA . ARG A 1 127 ? 11.411 6.542 -24.670 1.00 82.19 127 ARG A CA 1
ATOM 999 C C . ARG A 1 127 ? 11.002 6.749 -23.213 1.00 82.19 127 ARG A C 1
ATOM 1001 O O . ARG A 1 127 ? 10.008 6.183 -22.764 1.00 82.19 127 ARG A O 1
ATOM 1008 N N . VAL A 1 128 ? 11.727 7.614 -22.513 1.00 86.56 128 VAL A N 1
ATOM 1009 C CA . VAL A 1 128 ? 11.342 8.095 -21.183 1.00 86.56 128 VAL A CA 1
ATOM 1010 C C . VAL A 1 128 ? 10.285 9.194 -21.349 1.00 86.56 128 VAL A C 1
ATOM 1012 O O . VAL A 1 128 ? 10.518 10.138 -22.105 1.00 86.56 128 VAL A O 1
ATOM 1015 N N . PRO A 1 129 ? 9.110 9.085 -20.708 1.00 87.50 129 PRO A N 1
ATOM 1016 C CA . PRO A 1 129 ? 8.118 10.157 -20.704 1.00 87.50 129 PRO A CA 1
ATOM 1017 C C . PRO A 1 129 ? 8.623 11.404 -19.978 1.00 87.50 129 PRO A C 1
ATOM 1019 O O . PRO A 1 129 ? 9.234 11.294 -18.917 1.00 87.50 129 PRO A O 1
ATOM 1022 N N . ASP A 1 130 ? 8.261 12.588 -20.475 1.00 88.12 130 ASP A N 1
ATOM 1023 C CA . ASP A 1 130 ? 8.705 13.870 -19.904 1.00 88.12 130 ASP A CA 1
ATOM 1024 C C . ASP A 1 130 ? 8.308 14.030 -18.424 1.00 88.12 130 ASP A C 1
ATOM 1026 O O . ASP A 1 130 ? 9.041 14.620 -17.636 1.00 88.12 130 ASP A O 1
ATOM 1030 N N . CYS A 1 131 ? 7.172 13.448 -18.015 1.00 86.69 131 CYS A N 1
ATOM 1031 C CA . CYS A 1 131 ? 6.696 13.482 -16.627 1.00 86.69 131 CYS A CA 1
ATOM 1032 C C . CYS A 1 131 ? 7.574 12.700 -15.631 1.00 86.69 131 CYS A C 1
ATOM 1034 O O . CYS A 1 131 ? 7.439 12.892 -14.423 1.00 86.69 131 CYS A O 1
ATOM 1036 N N . ILE A 1 132 ? 8.465 11.836 -16.123 1.00 88.56 132 ILE A N 1
ATOM 1037 C CA . ILE A 1 132 ? 9.411 11.039 -15.334 1.00 88.56 132 ILE A CA 1
ATOM 1038 C C . ILE A 1 132 ? 10.807 11.070 -15.972 1.00 88.56 132 ILE A C 1
ATOM 1040 O O . ILE A 1 132 ? 11.514 10.068 -15.966 1.00 88.56 132 ILE A O 1
ATOM 1044 N N . SER A 1 133 ? 11.209 12.219 -16.523 1.00 87.38 133 SER A N 1
ATOM 1045 C CA . SER A 1 133 ? 12.497 12.410 -17.211 1.00 87.38 133 SER A CA 1
ATOM 1046 C C . SER A 1 133 ? 13.727 12.096 -16.348 1.00 87.38 133 SER A C 1
ATOM 1048 O O . SER A 1 133 ? 14.771 11.732 -16.879 1.00 87.38 133 SER A O 1
ATOM 1050 N N . GLU A 1 134 ? 13.587 12.189 -15.024 1.00 86.12 134 GLU A N 1
ATOM 1051 C CA . GLU A 1 134 ? 14.595 11.810 -14.024 1.00 86.12 134 GLU A CA 1
ATOM 1052 C C . GLU A 1 134 ? 14.822 10.283 -13.946 1.00 86.12 134 GLU A C 1
ATOM 1054 O O . GLU A 1 134 ? 15.832 9.825 -13.416 1.00 86.12 134 GLU A O 1
ATOM 1059 N N . ALA A 1 135 ? 13.892 9.465 -14.452 1.00 85.75 135 ALA A N 1
ATOM 1060 C CA . ALA A 1 135 ? 13.988 8.013 -14.397 1.00 85.75 135 ALA A CA 1
ATOM 1061 C C . ALA A 1 135 ? 14.911 7.464 -15.495 1.00 85.75 135 ALA A C 1
ATOM 1063 O O . ALA A 1 135 ? 14.834 7.852 -16.661 1.00 85.75 135 ALA A O 1
ATOM 1064 N N . SER A 1 136 ? 15.718 6.452 -15.154 1.00 87.44 136 SER A N 1
ATOM 1065 C CA . SER A 1 136 ? 16.432 5.678 -16.177 1.00 87.44 136 SER A CA 1
ATOM 1066 C C . SER A 1 136 ? 15.437 5.051 -17.173 1.00 87.44 136 SER A C 1
ATOM 1068 O O . SER A 1 136 ? 14.328 4.691 -16.764 1.00 87.44 136 SER A O 1
ATOM 1070 N N . PRO A 1 137 ? 15.814 4.796 -18.440 1.00 86.12 137 PRO A N 1
ATOM 1071 C CA . PRO A 1 137 ? 14.926 4.138 -19.405 1.00 86.12 137 PRO A CA 1
ATOM 1072 C C . PRO A 1 137 ? 14.357 2.798 -18.916 1.00 86.12 137 PRO A C 1
ATOM 1074 O O . PRO A 1 137 ? 13.206 2.457 -19.185 1.00 86.12 137 PRO A O 1
ATOM 1077 N N . THR A 1 138 ? 15.141 2.054 -18.127 1.00 87.06 138 THR A N 1
ATOM 1078 C CA . THR A 1 138 ? 14.685 0.803 -17.502 1.00 87.06 138 THR A CA 1
ATOM 1079 C C . THR A 1 138 ? 13.629 1.027 -16.425 1.00 87.06 138 THR A C 1
ATOM 1081 O O . THR A 1 138 ? 12.654 0.277 -16.355 1.00 87.06 138 THR A O 1
ATOM 1084 N N . THR A 1 139 ? 13.813 2.058 -15.597 1.00 88.06 139 THR A N 1
ATOM 1085 C CA . THR A 1 139 ? 12.878 2.443 -14.540 1.00 88.06 139 THR A CA 1
ATOM 1086 C C . THR A 1 139 ? 11.595 2.980 -15.154 1.00 88.06 139 THR A C 1
ATOM 1088 O O . THR A 1 139 ? 10.521 2.544 -14.758 1.00 88.06 139 THR A O 1
ATOM 1091 N N . ALA A 1 140 ? 11.692 3.840 -16.169 1.00 89.69 140 ALA A N 1
ATOM 1092 C CA . ALA A 1 140 ? 10.541 4.389 -16.874 1.00 89.69 140 ALA A CA 1
ATOM 1093 C C . ALA A 1 140 ? 9.663 3.285 -17.478 1.00 89.69 140 ALA A C 1
ATOM 1095 O O . ALA A 1 140 ? 8.457 3.261 -17.243 1.00 89.69 140 ALA A O 1
ATOM 1096 N N . ALA A 1 141 ? 10.267 2.314 -18.168 1.00 89.88 141 ALA A N 1
ATOM 1097 C CA . ALA A 1 141 ? 9.531 1.185 -18.732 1.00 89.88 141 ALA A CA 1
ATOM 1098 C C . ALA A 1 141 ? 8.869 0.310 -17.655 1.00 89.88 141 ALA A C 1
ATOM 1100 O O . ALA A 1 141 ? 7.713 -0.092 -17.802 1.00 89.88 141 ALA A O 1
ATOM 1101 N N . ARG A 1 142 ? 9.565 0.057 -16.539 1.00 91.31 142 ARG A N 1
ATOM 1102 C CA . ARG A 1 142 ? 8.993 -0.667 -15.396 1.00 91.31 142 ARG A CA 1
ATOM 1103 C C . ARG A 1 142 ? 7.802 0.087 -14.803 1.00 91.31 142 ARG A C 1
ATOM 1105 O O . ARG A 1 142 ? 6.752 -0.512 -14.594 1.00 91.31 142 ARG A O 1
ATOM 1112 N N . VAL A 1 143 ? 7.952 1.388 -14.558 1.00 93.31 143 VAL A N 1
ATOM 1113 C CA . VAL A 1 143 ? 6.902 2.266 -14.023 1.00 93.31 143 VAL A CA 1
ATOM 1114 C C . VAL A 1 143 ? 5.683 2.251 -14.935 1.00 93.31 143 VAL A C 1
ATOM 1116 O O . VAL A 1 143 ? 4.580 2.012 -14.457 1.00 93.31 143 VAL A O 1
ATOM 1119 N N . GLN A 1 144 ? 5.869 2.419 -16.245 1.00 92.50 144 GLN A N 1
ATOM 1120 C CA . GLN A 1 144 ? 4.770 2.373 -17.209 1.00 92.50 144 GLN A CA 1
ATOM 1121 C C . GLN A 1 144 ? 4.012 1.045 -17.156 1.00 92.50 144 GLN A C 1
ATOM 1123 O O . GLN A 1 144 ? 2.783 1.046 -17.166 1.00 92.50 144 GLN A O 1
ATOM 1128 N N . LEU A 1 145 ? 4.713 -0.086 -17.054 1.00 93.44 145 LEU A N 1
ATOM 1129 C CA . LEU A 1 145 ? 4.060 -1.388 -16.940 1.00 93.44 145 LEU A CA 1
ATOM 1130 C C . LEU A 1 145 ? 3.345 -1.588 -15.605 1.00 93.44 145 LEU A C 1
ATOM 1132 O O . LEU A 1 145 ? 2.259 -2.164 -15.598 1.00 93.44 145 LEU A O 1
ATOM 1136 N N . ILE A 1 146 ? 3.910 -1.098 -14.499 1.00 96.25 146 ILE A N 1
ATOM 1137 C CA . ILE A 1 146 ? 3.221 -1.083 -13.205 1.00 96.25 146 ILE A CA 1
ATOM 1138 C C . ILE A 1 146 ? 1.937 -0.256 -13.328 1.00 96.25 146 ILE A C 1
ATOM 1140 O O . ILE A 1 146 ? 0.868 -0.752 -12.991 1.00 96.25 146 ILE A O 1
ATOM 1144 N N . CYS A 1 147 ? 2.006 0.962 -13.872 1.00 95.94 147 CYS A N 1
ATOM 1145 C CA . CYS A 1 147 ? 0.839 1.820 -14.074 1.00 95.94 147 CYS A CA 1
ATOM 1146 C C . CYS A 1 147 ? -0.223 1.153 -14.962 1.00 95.94 147 CYS A C 1
ATOM 1148 O O . CYS A 1 147 ? -1.405 1.190 -14.627 1.00 95.94 147 CYS A O 1
ATOM 1150 N N . LEU A 1 148 ? 0.178 0.501 -16.059 1.00 95.38 148 LEU A N 1
ATOM 1151 C CA . LEU A 1 148 ? -0.739 -0.251 -16.920 1.00 95.38 148 LEU A CA 1
ATOM 1152 C C . LEU A 1 148 ? -1.386 -1.424 -16.177 1.00 95.38 148 LEU A C 1
ATOM 1154 O O . LEU A 1 148 ? -2.590 -1.627 -16.303 1.00 95.38 148 LEU A O 1
ATOM 1158 N N . ALA A 1 149 ? -0.618 -2.175 -15.384 1.00 96.62 149 ALA A N 1
ATOM 1159 C CA . ALA A 1 149 ? -1.148 -3.272 -14.580 1.00 96.62 149 ALA A CA 1
ATOM 1160 C C . ALA A 1 149 ? -2.145 -2.769 -13.525 1.00 96.62 149 ALA A C 1
ATOM 1162 O O . ALA A 1 149 ? -3.208 -3.367 -13.371 1.00 96.62 149 ALA A O 1
ATOM 1163 N N . LEU A 1 150 ? -1.834 -1.660 -12.845 1.00 96.38 150 LEU A N 1
ATOM 1164 C CA . LEU A 1 150 ? -2.727 -1.010 -11.885 1.00 96.38 150 LEU A CA 1
ATOM 1165 C C . LEU A 1 150 ? -4.050 -0.611 -12.551 1.00 96.38 150 LEU A C 1
ATOM 1167 O O . LEU A 1 150 ? -5.107 -1.034 -12.097 1.00 96.38 150 LEU A O 1
ATOM 1171 N N . ILE A 1 151 ? -3.994 0.124 -13.666 1.00 94.44 151 ILE A N 1
ATOM 1172 C CA . ILE A 1 151 ? -5.189 0.594 -14.386 1.00 94.44 151 ILE A CA 1
ATOM 1173 C C . ILE A 1 151 ? -6.012 -0.572 -14.951 1.00 94.44 151 ILE A C 1
ATOM 1175 O O . ILE A 1 151 ? -7.237 -0.517 -14.951 1.00 94.44 151 ILE A O 1
ATOM 1179 N N . ALA A 1 152 ? -5.360 -1.624 -15.453 1.00 95.19 152 ALA A N 1
ATOM 1180 C CA . ALA A 1 152 ? -6.049 -2.731 -16.110 1.00 95.19 152 ALA A CA 1
ATOM 1181 C C . ALA A 1 152 ? -6.663 -3.749 -15.135 1.00 95.19 152 ALA A C 1
ATOM 1183 O O . ALA A 1 152 ? -7.561 -4.493 -15.531 1.00 95.19 152 ALA A O 1
ATOM 1184 N N . LEU A 1 153 ? -6.149 -3.853 -13.902 1.00 95.31 153 LEU A N 1
ATOM 1185 C CA . LEU A 1 153 ? -6.464 -4.968 -12.997 1.00 95.31 153 LEU A CA 1
ATOM 1186 C C . LEU A 1 153 ? -6.993 -4.555 -11.624 1.00 95.31 153 LEU A C 1
ATOM 1188 O O . LEU A 1 153 ? -7.518 -5.426 -10.925 1.00 95.31 153 LEU A O 1
ATOM 1192 N N . ALA A 1 154 ? -6.842 -3.292 -11.221 1.00 93.00 154 ALA A N 1
ATOM 1193 C CA . ALA A 1 154 ? -7.443 -2.775 -9.998 1.00 93.00 154 ALA A CA 1
ATOM 1194 C C . ALA A 1 154 ? -8.809 -2.133 -10.316 1.00 93.00 154 ALA A C 1
ATOM 1196 O O . ALA A 1 154 ? -8.883 -1.281 -11.202 1.00 93.00 154 ALA A O 1
ATOM 1197 N N . PRO A 1 155 ? -9.891 -2.500 -9.602 1.00 89.25 155 PRO A N 1
ATOM 1198 C CA . PRO A 1 155 ? -11.137 -1.729 -9.617 1.00 89.25 155 PRO A CA 1
ATOM 1199 C C . PRO A 1 155 ? -10.894 -0.262 -9.228 1.00 89.25 155 PRO A C 1
ATOM 1201 O O . PRO A 1 155 ? -9.967 0.008 -8.470 1.00 89.25 155 PRO A O 1
ATOM 1204 N N . GLU A 1 156 ? -11.743 0.673 -9.661 1.00 88.94 156 GLU A N 1
ATOM 1205 C CA . GLU A 1 156 ? -11.528 2.122 -9.454 1.00 88.94 156 GLU A CA 1
ATOM 1206 C C . GLU A 1 156 ? -11.284 2.499 -7.982 1.00 88.94 156 GLU A C 1
ATOM 1208 O O . GLU A 1 156 ? -10.238 3.053 -7.655 1.00 88.94 156 GLU A O 1
ATOM 1213 N N . MET A 1 157 ? -12.173 2.090 -7.069 1.00 88.75 157 MET A N 1
ATOM 1214 C CA . MET A 1 157 ? -12.004 2.336 -5.627 1.00 88.75 157 MET A CA 1
ATOM 1215 C C . MET A 1 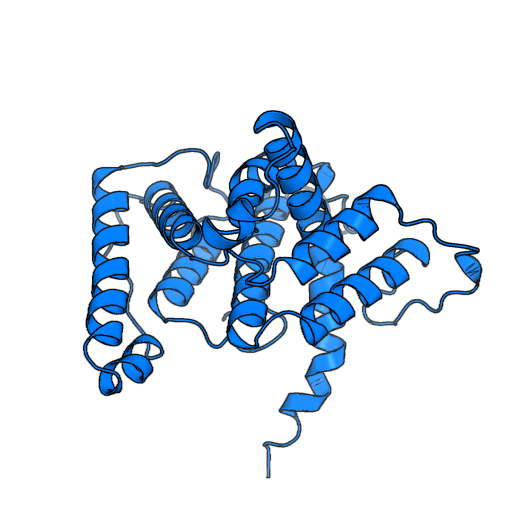157 ? -10.731 1.682 -5.060 1.00 88.75 157 MET A C 1
ATOM 1217 O O . MET A 1 157 ? -10.112 2.192 -4.127 1.00 88.75 157 MET A O 1
ATOM 1221 N N . GLN A 1 158 ? -10.319 0.541 -5.617 1.00 92.75 158 GLN A N 1
ATOM 1222 C CA . GLN A 1 158 ? -9.096 -0.134 -5.194 1.00 92.75 158 GLN A CA 1
ATOM 1223 C C . GLN A 1 158 ? -7.858 0.614 -5.686 1.00 92.75 158 GLN A C 1
ATOM 1225 O O . GLN A 1 158 ? -6.898 0.745 -4.936 1.00 92.75 158 GLN A O 1
ATOM 1230 N N . LEU A 1 159 ? -7.880 1.119 -6.921 1.00 93.62 159 LEU A N 1
ATOM 1231 C CA . LEU A 1 159 ? -6.821 1.963 -7.458 1.00 93.62 159 LEU A CA 1
ATOM 1232 C C . LEU A 1 159 ? -6.659 3.216 -6.596 1.00 93.62 159 LEU A C 1
ATOM 1234 O O . LEU A 1 159 ? -5.538 3.540 -6.217 1.00 93.62 159 LEU A O 1
ATOM 1238 N N . ASP A 1 160 ? -7.764 3.848 -6.203 1.00 93.00 160 ASP A N 1
ATOM 1239 C CA . ASP A 1 160 ? -7.759 4.981 -5.279 1.00 93.00 160 ASP A CA 1
ATOM 1240 C C . ASP A 1 160 ? -7.157 4.618 -3.916 1.00 93.00 160 ASP A C 1
ATOM 1242 O O . ASP A 1 160 ? -6.378 5.395 -3.361 1.00 93.00 160 ASP A O 1
ATOM 1246 N N . LEU A 1 161 ? -7.453 3.422 -3.393 1.00 94.81 161 LEU A N 1
ATOM 1247 C CA . LEU A 1 161 ? -6.882 2.942 -2.135 1.00 94.81 161 LEU A CA 1
ATOM 1248 C C . LEU A 1 161 ? -5.374 2.706 -2.255 1.00 94.81 161 LEU A C 1
ATOM 1250 O O . LEU A 1 161 ? -4.621 3.173 -1.402 1.00 94.81 161 LEU A O 1
ATOM 1254 N N . ILE A 1 162 ? -4.930 2.012 -3.310 1.00 96.69 162 ILE A N 1
ATOM 1255 C CA . ILE A 1 162 ? -3.505 1.809 -3.611 1.00 96.69 162 ILE A CA 1
ATOM 1256 C C . ILE A 1 162 ? -2.830 3.174 -3.685 1.00 96.69 162 ILE A C 1
ATOM 1258 O O . ILE A 1 162 ? -1.805 3.388 -3.038 1.00 96.69 162 ILE A O 1
ATOM 1262 N N . CYS A 1 163 ? -3.437 4.106 -4.424 1.00 95.38 163 CYS A N 1
ATOM 1263 C CA . CYS A 1 163 ? -2.910 5.441 -4.604 1.00 95.38 163 CYS A CA 1
ATOM 1264 C C . CYS A 1 163 ? -2.739 6.181 -3.279 1.00 95.38 163 CYS A C 1
ATOM 1266 O O . CYS A 1 163 ? -1.658 6.686 -2.993 1.00 95.38 163 CYS A O 1
ATOM 1268 N N . ALA A 1 164 ? -3.780 6.211 -2.454 1.00 94.25 164 ALA A N 1
ATOM 1269 C CA . ALA A 1 164 ? -3.769 6.965 -1.213 1.00 94.25 164 ALA A CA 1
ATOM 1270 C C . ALA A 1 164 ? -2.850 6.341 -0.145 1.00 94.25 164 ALA A C 1
ATOM 1272 O O . ALA A 1 164 ? -2.155 7.070 0.565 1.00 94.25 164 ALA A O 1
ATOM 1273 N N . VAL A 1 165 ? -2.805 5.004 -0.051 1.00 96.44 165 VAL A N 1
ATOM 1274 C CA . VAL A 1 165 ? -1.932 4.290 0.895 1.00 96.44 165 VAL A CA 1
ATOM 1275 C C . VAL A 1 165 ? -0.470 4.467 0.508 1.00 96.44 165 VAL A C 1
ATOM 1277 O O . VAL A 1 165 ? 0.303 4.983 1.309 1.00 96.44 165 VAL A O 1
ATOM 1280 N N . PHE A 1 166 ? -0.075 4.097 -0.712 1.00 96.44 166 PHE A N 1
ATOM 1281 C CA . PHE A 1 166 ? 1.328 4.212 -1.114 1.00 96.44 166 PHE A CA 1
ATOM 1282 C C . PHE A 1 166 ? 1.782 5.666 -1.272 1.00 96.44 166 PHE A C 1
ATOM 1284 O O . PHE A 1 166 ? 2.953 5.955 -1.038 1.00 96.44 166 PHE A O 1
ATOM 1291 N N . GLY A 1 167 ? 0.860 6.590 -1.559 1.00 94.62 167 GLY A N 1
ATOM 1292 C CA . GLY A 1 167 ? 1.093 8.025 -1.433 1.00 94.62 167 GLY A CA 1
ATOM 1293 C C . GLY A 1 167 ? 1.588 8.403 -0.047 1.00 94.62 167 GLY A C 1
ATOM 1294 O O . GLY A 1 167 ? 2.667 8.976 0.084 1.00 94.62 167 GLY A O 1
ATOM 1295 N N . LEU A 1 168 ? 0.848 8.005 0.991 1.00 94.56 168 LEU A N 1
ATOM 1296 C CA . LEU A 1 168 ? 1.226 8.278 2.378 1.00 94.56 168 LEU A CA 1
ATOM 1297 C C . LEU A 1 168 ? 2.561 7.617 2.734 1.00 94.56 168 LEU A C 1
ATOM 1299 O O . LEU A 1 168 ? 3.419 8.265 3.326 1.00 94.56 168 LEU A O 1
ATOM 1303 N N . LEU A 1 169 ? 2.758 6.354 2.344 1.00 94.38 169 LEU A N 1
ATOM 1304 C CA . LEU A 1 169 ? 4.011 5.641 2.605 1.00 94.38 169 LEU A CA 1
ATOM 1305 C C . LEU A 1 169 ? 5.208 6.322 1.944 1.00 94.38 169 LEU A C 1
ATOM 1307 O O . LEU A 1 169 ? 6.253 6.442 2.573 1.00 94.38 169 LEU A O 1
ATOM 1311 N N . SER A 1 170 ? 5.056 6.805 0.708 1.00 92.00 170 SER A N 1
ATOM 1312 C CA . SER A 1 170 ? 6.134 7.508 0.009 1.00 92.00 170 SER A CA 1
ATOM 1313 C C . SER A 1 170 ? 6.541 8.793 0.726 1.00 92.00 170 SER A C 1
ATOM 1315 O O . SER A 1 170 ? 7.729 9.078 0.836 1.00 92.00 170 SER A O 1
ATOM 1317 N N . LEU A 1 171 ? 5.579 9.523 1.300 1.00 89.88 171 LEU A N 1
ATOM 1318 C CA . LEU A 1 171 ? 5.881 10.707 2.098 1.00 89.88 171 LEU A CA 1
ATOM 1319 C C . LEU A 1 171 ? 6.625 10.330 3.376 1.00 89.88 171 LEU A C 1
ATOM 1321 O O . LEU A 1 171 ? 7.634 10.956 3.663 1.00 89.88 171 LEU A O 1
ATOM 1325 N N . LEU A 1 172 ? 6.191 9.282 4.084 1.00 89.06 172 LEU A N 1
ATOM 1326 C CA . LEU A 1 172 ? 6.830 8.795 5.317 1.00 89.06 172 LEU A CA 1
ATOM 1327 C C . LEU A 1 172 ? 8.269 8.305 5.114 1.00 89.06 172 LEU A C 1
ATOM 1329 O O . LEU A 1 172 ? 9.093 8.419 6.017 1.00 89.06 172 LEU A O 1
ATOM 1333 N N . VAL A 1 173 ? 8.584 7.784 3.929 1.00 86.81 173 VAL A N 1
ATOM 1334 C CA . VAL A 1 173 ? 9.957 7.423 3.552 1.00 86.81 173 VAL A CA 1
ATOM 1335 C C . VAL A 1 173 ? 10.829 8.669 3.348 1.00 86.81 173 VAL A C 1
ATOM 1337 O O . VAL A 1 173 ? 12.000 8.648 3.725 1.00 86.81 173 VAL A O 1
ATOM 1340 N N . ASN A 1 174 ? 10.255 9.754 2.816 1.00 74.19 174 ASN A N 1
ATOM 1341 C CA . ASN A 1 174 ? 10.974 10.963 2.398 1.00 74.19 174 ASN A CA 1
ATOM 1342 C C . ASN A 1 174 ? 11.161 12.024 3.508 1.00 74.19 174 ASN A C 1
ATOM 1344 O O . ASN A 1 174 ? 11.910 12.982 3.312 1.00 74.19 174 ASN A O 1
ATOM 1348 N N . VAL A 1 175 ? 10.512 11.894 4.673 1.00 59.56 175 VAL A N 1
ATOM 1349 C CA . VAL A 1 175 ? 10.557 12.926 5.738 1.00 59.56 175 VAL A CA 1
ATOM 1350 C C . VAL A 1 175 ? 11.945 13.080 6.359 1.00 59.56 175 VAL A C 1
ATOM 1352 O O . VAL A 1 175 ? 12.383 14.188 6.650 1.00 59.56 175 VAL A O 1
ATOM 1355 N N . GLU A 1 176 ? 12.677 11.981 6.527 1.00 50.47 176 GLU A N 1
ATOM 1356 C CA . GLU A 1 176 ? 14.021 12.014 7.120 1.00 50.47 176 GLU A CA 1
ATOM 1357 C C . GLU A 1 176 ? 15.094 12.531 6.147 1.00 50.47 176 GLU A C 1
ATOM 1359 O O . GLU A 1 176 ? 16.221 12.813 6.551 1.00 50.47 176 GLU A O 1
ATOM 1364 N N . THR A 1 177 ? 14.749 12.700 4.867 1.00 47.72 177 THR A N 1
ATOM 1365 C CA . THR A 1 177 ? 15.676 13.148 3.817 1.00 47.72 177 THR A CA 1
ATOM 1366 C C . THR A 1 177 ? 15.624 14.650 3.523 1.00 47.72 177 THR A C 1
ATOM 1368 O O . THR A 1 177 ? 16.469 15.136 2.777 1.00 47.72 177 THR A O 1
ATOM 1371 N N . ASP A 1 178 ? 14.699 15.397 4.137 1.00 43.28 178 ASP A N 1
ATOM 1372 C CA . ASP A 1 178 ? 14.486 16.836 3.880 1.00 43.28 178 ASP A CA 1
ATOM 1373 C C . ASP A 1 178 ? 15.391 17.756 4.735 1.00 43.28 178 ASP A C 1
ATOM 1375 O O . ASP A 1 178 ? 15.382 18.979 4.606 1.00 43.28 178 ASP A O 1
ATOM 1379 N N . ALA A 1 179 ? 16.210 17.182 5.627 1.00 41.78 179 ALA A N 1
ATOM 1380 C CA . ALA A 1 179 ? 17.053 17.948 6.549 1.00 41.78 179 ALA A CA 1
ATOM 1381 C C . ALA A 1 179 ? 18.394 18.434 5.957 1.00 41.78 179 ALA A C 1
ATOM 1383 O O . ALA A 1 179 ? 19.080 19.216 6.616 1.00 41.78 179 ALA A O 1
ATOM 1384 N N . GLN A 1 180 ? 18.798 18.013 4.749 1.00 39.81 180 GLN A N 1
ATOM 1385 C CA . GLN A 1 180 ? 20.089 18.401 4.158 1.00 39.81 180 GLN A CA 1
ATOM 1386 C C . GLN A 1 180 ? 20.031 18.564 2.624 1.00 39.81 180 GLN A C 1
ATOM 1388 O O . GLN A 1 180 ? 19.998 17.587 1.879 1.00 39.81 180 GLN A O 1
ATOM 1393 N N . ASP A 1 181 ? 20.145 19.830 2.210 1.00 40.31 181 ASP A N 1
ATOM 1394 C CA . ASP A 1 181 ? 20.440 20.383 0.877 1.00 40.31 181 ASP A CA 1
ATOM 1395 C C . ASP A 1 181 ? 19.305 20.532 -0.165 1.00 40.31 181 ASP A C 1
ATOM 1397 O O . ASP A 1 181 ? 18.917 19.563 -0.825 1.00 40.31 181 ASP A O 1
ATOM 1401 N N . PRO A 1 182 ? 18.866 21.782 -0.457 1.00 36.09 182 PRO A N 1
ATOM 1402 C CA . PRO A 1 182 ? 18.074 22.098 -1.641 1.00 36.09 182 PRO A CA 1
ATOM 1403 C C . PRO A 1 182 ? 18.977 22.036 -2.882 1.00 36.09 182 PRO A C 1
ATOM 1405 O O . PRO A 1 182 ? 19.537 23.038 -3.325 1.00 36.09 182 PRO A O 1
ATOM 1408 N N . GLY A 1 183 ? 19.156 20.838 -3.432 1.00 41.00 183 GLY A N 1
ATOM 1409 C CA . GLY A 1 183 ? 19.949 20.643 -4.648 1.00 41.00 183 GLY A CA 1
ATOM 1410 C C . GLY A 1 183 ? 20.403 19.217 -4.929 1.00 41.00 183 GLY A C 1
ATOM 1411 O O . GLY A 1 183 ? 20.987 18.988 -5.986 1.00 41.00 183 GLY A O 1
ATOM 1412 N N . MET A 1 184 ? 20.151 18.260 -4.032 1.00 37.81 184 MET A N 1
ATOM 1413 C CA . MET A 1 184 ? 20.518 16.867 -4.277 1.00 37.81 184 MET A CA 1
ATOM 1414 C C . MET A 1 184 ? 19.358 16.104 -4.921 1.00 37.81 184 MET A C 1
ATOM 1416 O O . MET A 1 184 ? 18.207 16.235 -4.513 1.00 37.81 184 MET A O 1
ATOM 1420 N N . GLU A 1 185 ? 19.698 15.353 -5.965 1.00 43.38 185 GLU A N 1
ATOM 1421 C CA . GLU A 1 185 ? 18.851 14.452 -6.749 1.00 43.38 185 GLU A CA 1
ATOM 1422 C C . GLU A 1 185 ? 17.854 13.668 -5.885 1.00 43.38 185 GLU A C 1
ATOM 1424 O O . GLU A 1 185 ? 18.134 13.386 -4.721 1.00 43.38 185 GLU A O 1
ATOM 1429 N N . LEU A 1 186 ? 16.713 13.290 -6.478 1.00 52.16 186 LEU A N 1
ATOM 1430 C CA . LEU A 1 186 ? 15.698 12.406 -5.899 1.00 52.16 186 LEU A CA 1
ATOM 1431 C C . LEU A 1 186 ? 16.384 11.193 -5.233 1.00 52.16 186 LEU A C 1
ATOM 1433 O O . LEU A 1 186 ? 16.762 10.240 -5.917 1.00 52.16 186 LEU A O 1
ATOM 1437 N N . ARG A 1 187 ? 16.645 11.269 -3.919 1.00 58.69 187 ARG A N 1
ATOM 1438 C CA . ARG A 1 187 ? 17.485 10.279 -3.235 1.00 58.69 187 ARG A CA 1
ATOM 1439 C C . ARG A 1 187 ? 16.764 8.937 -3.206 1.00 58.69 187 ARG A C 1
ATOM 1441 O O . ARG A 1 187 ? 15.542 8.889 -3.094 1.00 58.69 187 ARG A O 1
ATOM 1448 N N . ASP A 1 188 ? 17.542 7.863 -3.313 1.00 68.12 188 ASP A N 1
ATOM 1449 C CA . ASP A 1 188 ? 17.048 6.486 -3.329 1.00 68.12 188 ASP A CA 1
ATOM 1450 C C . ASP A 1 188 ? 16.154 6.221 -2.097 1.00 68.12 188 ASP A C 1
ATOM 1452 O O . ASP A 1 188 ? 16.669 6.246 -0.974 1.00 68.12 188 ASP A O 1
ATOM 1456 N N . PRO A 1 189 ? 14.840 5.964 -2.270 1.00 68.62 189 PRO A N 1
ATOM 1457 C CA . PRO A 1 189 ? 13.918 5.674 -1.171 1.00 68.62 189 PRO A CA 1
ATOM 1458 C C . PRO A 1 189 ? 14.406 4.539 -0.265 1.00 68.62 189 PRO A C 1
ATOM 1460 O O . PRO A 1 189 ? 14.103 4.525 0.926 1.00 68.62 189 PRO A O 1
ATOM 1463 N N . VAL A 1 190 ? 15.195 3.607 -0.811 1.00 74.38 190 VAL A N 1
ATOM 1464 C CA . VAL A 1 190 ? 15.775 2.473 -0.081 1.00 74.38 190 VAL A CA 1
ATOM 1465 C C . VAL A 1 190 ? 16.778 2.920 0.992 1.00 74.38 190 VAL A C 1
ATOM 1467 O O . VAL A 1 190 ? 17.012 2.187 1.948 1.00 74.38 190 VAL A O 1
ATOM 1470 N N . ALA A 1 191 ? 17.348 4.124 0.884 1.00 72.69 191 ALA A N 1
ATOM 1471 C CA . ALA A 1 191 ? 18.280 4.663 1.874 1.00 72.69 191 ALA A CA 1
ATOM 1472 C C . ALA A 1 191 ? 17.601 5.093 3.190 1.00 72.69 191 ALA A C 1
ATOM 1474 O O . ALA A 1 191 ? 18.285 5.269 4.198 1.00 72.69 191 ALA A O 1
ATOM 1475 N N . SER A 1 192 ? 16.275 5.264 3.193 1.00 77.75 192 SER A N 1
ATOM 1476 C CA . SER A 1 192 ? 15.507 5.609 4.390 1.00 77.75 192 SER A CA 1
ATOM 1477 C C . SER A 1 192 ? 15.377 4.399 5.323 1.00 77.75 192 SER A C 1
ATOM 1479 O O . SER A 1 192 ? 14.976 3.322 4.867 1.00 77.75 192 SER A O 1
ATOM 1481 N N . PRO A 1 193 ? 15.617 4.543 6.639 1.00 76.31 193 PRO A N 1
ATOM 1482 C CA . PRO A 1 193 ? 15.427 3.441 7.583 1.00 76.31 193 PRO A CA 1
ATOM 1483 C C . PRO A 1 193 ? 13.960 2.983 7.638 1.00 76.31 193 PRO A C 1
ATOM 1485 O O . PRO A 1 193 ? 13.685 1.801 7.856 1.00 76.31 193 PRO A O 1
ATOM 1488 N N . ASN A 1 194 ? 13.014 3.884 7.348 1.00 85.31 194 ASN A N 1
ATOM 1489 C CA . ASN A 1 194 ? 11.585 3.577 7.322 1.00 85.31 194 ASN A CA 1
ATOM 1490 C C . ASN A 1 194 ? 11.183 2.723 6.110 1.00 85.31 194 ASN A C 1
ATOM 1492 O O . ASN A 1 194 ? 10.149 2.061 6.153 1.00 85.31 194 ASN A O 1
ATOM 1496 N N . PHE A 1 195 ? 11.981 2.679 5.037 1.00 91.31 195 PHE A N 1
ATOM 1497 C CA . PHE A 1 195 ? 11.624 1.947 3.818 1.00 91.31 195 PHE A CA 1
ATOM 1498 C C . PHE A 1 195 ? 11.410 0.451 4.072 1.00 91.31 195 PHE A C 1
ATOM 1500 O O . PHE A 1 195 ? 10.371 -0.109 3.712 1.00 91.31 195 PHE A O 1
ATOM 1507 N N . HIS A 1 196 ? 12.381 -0.203 4.714 1.00 91.75 196 HIS A N 1
ATOM 1508 C CA . HIS A 1 196 ? 12.317 -1.642 4.969 1.00 91.75 196 HIS A CA 1
ATOM 1509 C C . HIS A 1 196 ? 11.213 -2.003 5.963 1.00 91.75 196 HIS A C 1
ATOM 1511 O O . HIS A 1 196 ? 10.528 -3.009 5.761 1.00 91.75 196 HIS A O 1
ATOM 1517 N N . GLU A 1 197 ? 11.003 -1.167 6.983 1.00 93.12 197 GLU A N 1
ATOM 1518 C CA . GLU A 1 197 ? 9.943 -1.355 7.973 1.00 93.12 197 GLU A CA 1
ATOM 1519 C C . GLU A 1 197 ? 8.554 -1.191 7.359 1.00 93.12 197 GLU A C 1
ATOM 1521 O O . GLU A 1 197 ? 7.697 -2.054 7.540 1.00 93.12 197 GLU A O 1
ATOM 1526 N N . LEU A 1 198 ? 8.330 -0.149 6.555 1.00 94.69 198 LEU A N 1
ATOM 1527 C CA . LEU A 1 198 ? 7.048 0.052 5.880 1.00 94.69 198 LEU A CA 1
ATOM 1528 C C . LEU A 1 198 ? 6.777 -1.054 4.855 1.00 94.69 198 LEU A C 1
ATOM 1530 O O . LEU A 1 198 ? 5.663 -1.575 4.807 1.00 94.69 198 LEU A O 1
ATOM 1534 N N . ALA A 1 199 ? 7.785 -1.488 4.090 1.00 95.56 199 ALA A N 1
ATOM 1535 C CA . ALA A 1 199 ? 7.640 -2.627 3.185 1.00 95.56 199 ALA A CA 1
ATOM 1536 C C . ALA A 1 199 ? 7.279 -3.919 3.942 1.00 95.56 199 ALA A C 1
ATOM 1538 O O . ALA A 1 199 ? 6.424 -4.678 3.486 1.00 95.56 199 ALA A O 1
ATOM 1539 N N . ARG A 1 200 ? 7.888 -4.153 5.113 1.00 95.00 200 ARG A N 1
ATOM 1540 C CA . ARG A 1 200 ? 7.599 -5.308 5.979 1.00 95.00 200 ARG A CA 1
ATOM 1541 C C . ARG A 1 200 ? 6.189 -5.246 6.564 1.00 95.00 200 ARG A C 1
ATOM 1543 O O . ARG A 1 200 ? 5.482 -6.245 6.571 1.00 95.00 200 ARG A O 1
ATOM 1550 N N . VAL A 1 201 ? 5.759 -4.073 7.026 1.00 95.94 201 VAL A N 1
ATOM 1551 C CA . VAL A 1 201 ? 4.434 -3.876 7.630 1.00 95.94 201 VAL A CA 1
ATOM 1552 C C . VAL A 1 201 ? 3.309 -3.991 6.599 1.00 95.94 201 VAL A C 1
ATOM 1554 O O . VAL A 1 201 ? 2.263 -4.564 6.907 1.00 95.94 201 VAL A O 1
ATOM 1557 N N . PHE A 1 202 ? 3.503 -3.451 5.393 1.00 97.19 202 PHE A N 1
ATOM 1558 C CA . PHE A 1 202 ? 2.461 -3.388 4.365 1.00 97.19 202 PHE A CA 1
ATOM 1559 C C . PHE A 1 202 ? 2.477 -4.556 3.378 1.00 97.19 202 PHE A C 1
ATOM 1561 O O . PHE A 1 202 ? 1.453 -4.790 2.738 1.00 97.19 202 PHE A O 1
ATOM 1568 N N . GLY A 1 203 ? 3.572 -5.317 3.281 1.00 96.06 203 GLY A N 1
ATOM 1569 C CA . GLY A 1 203 ? 3.648 -6.535 2.468 1.00 96.06 203 GLY A CA 1
ATOM 1570 C C . GLY A 1 203 ? 2.469 -7.484 2.716 1.00 96.06 203 GLY A C 1
ATOM 1571 O O . GLY A 1 203 ? 1.695 -7.727 1.785 1.00 96.06 203 GLY A O 1
ATOM 1572 N N . PRO A 1 204 ? 2.250 -7.946 3.961 1.00 94.19 204 PRO A N 1
ATOM 1573 C CA . PRO A 1 204 ? 1.145 -8.850 4.290 1.00 94.19 204 PRO A CA 1
ATOM 1574 C C . PRO A 1 204 ? -0.257 -8.268 4.076 1.00 94.19 204 PRO A C 1
ATOM 1576 O O . PRO A 1 204 ? -1.247 -8.994 4.115 1.00 94.19 204 PRO A O 1
ATOM 1579 N N . LEU A 1 205 ? -0.367 -6.954 3.857 1.00 96.06 205 LEU A N 1
ATOM 1580 C CA . LEU A 1 205 ? -1.633 -6.256 3.621 1.00 96.06 205 LEU A CA 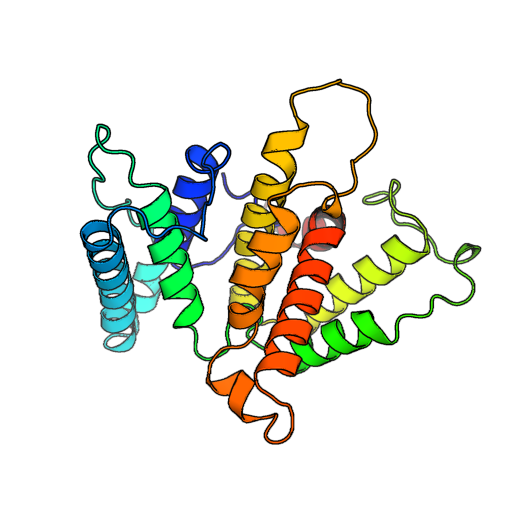1
ATOM 1581 C C . LEU A 1 205 ? -1.961 -6.134 2.126 1.00 96.06 205 LEU A C 1
ATOM 1583 O O . LEU A 1 205 ? -3.066 -5.721 1.766 1.00 96.06 205 LEU A O 1
ATOM 1587 N N . LEU A 1 206 ? -1.025 -6.484 1.235 1.00 95.81 206 LEU A N 1
ATOM 1588 C CA . LEU A 1 206 ? -1.230 -6.417 -0.213 1.00 95.81 206 LEU A CA 1
ATOM 1589 C C . LEU A 1 206 ? -2.329 -7.371 -0.678 1.00 95.81 206 LEU A C 1
ATOM 1591 O O . LEU A 1 206 ? -3.171 -6.987 -1.495 1.00 95.81 206 LEU A O 1
ATOM 1595 N N . LEU A 1 207 ? -2.326 -8.592 -0.140 1.00 92.06 207 LEU A N 1
ATOM 1596 C CA . LEU A 1 207 ? -3.330 -9.620 -0.376 1.00 92.06 207 LEU A CA 1
ATOM 1597 C C . LEU A 1 207 ? -4.078 -9.908 0.924 1.00 92.06 207 LEU A C 1
ATOM 1599 O O . LEU A 1 207 ? -3.479 -10.283 1.924 1.00 92.06 207 LEU A O 1
ATOM 1603 N N . GLY A 1 208 ? -5.401 -9.768 0.892 1.00 86.31 208 GLY A N 1
ATOM 1604 C CA . GLY A 1 208 ? -6.260 -10.147 2.014 1.00 86.31 208 GLY A CA 1
ATOM 1605 C C . GLY A 1 208 ? -6.383 -11.664 2.155 1.00 86.31 208 GLY A C 1
ATOM 1606 O O . GLY A 1 208 ? -5.936 -12.423 1.290 1.00 86.31 208 GLY A O 1
ATOM 1607 N N . ALA A 1 209 ? -7.067 -12.116 3.207 1.00 82.81 209 ALA A N 1
ATOM 1608 C CA . ALA A 1 209 ? -7.232 -13.540 3.517 1.00 82.81 209 ALA A CA 1
ATOM 1609 C C . ALA A 1 209 ? -7.757 -14.379 2.331 1.00 82.81 209 ALA A C 1
ATOM 1611 O O . ALA A 1 209 ? -7.321 -15.512 2.134 1.00 82.81 209 ALA A O 1
ATOM 1612 N N . ARG A 1 210 ? -8.642 -13.823 1.484 1.00 76.81 210 ARG A N 1
ATOM 1613 C CA . ARG A 1 210 ? -9.142 -14.525 0.284 1.00 76.81 210 ARG A CA 1
ATOM 1614 C C . ARG A 1 210 ? -8.095 -14.635 -0.821 1.00 76.81 210 ARG A C 1
ATOM 1616 O O . ARG A 1 210 ? -8.089 -15.610 -1.565 1.00 76.81 210 ARG A O 1
ATOM 1623 N N . GLY A 1 211 ? -7.216 -13.643 -0.942 1.00 70.75 211 GLY A N 1
ATOM 1624 C CA . GLY A 1 211 ? -6.127 -13.663 -1.917 1.00 70.75 211 GLY A CA 1
ATOM 1625 C C . GLY A 1 211 ? -5.044 -14.681 -1.561 1.00 70.75 211 GLY A C 1
ATOM 1626 O O . GLY A 1 211 ? -4.491 -15.323 -2.451 1.00 70.75 211 GLY A O 1
ATOM 1627 N N . GLN A 1 212 ? -4.803 -14.863 -0.262 1.00 71.38 212 GLN A N 1
ATOM 1628 C CA . GLN A 1 212 ? -3.782 -15.747 0.303 1.00 71.38 212 GLN A CA 1
ATOM 1629 C C . GLN A 1 212 ? -4.132 -17.246 0.257 1.00 71.38 212 GLN A C 1
ATOM 1631 O O . GLN A 1 212 ? -3.230 -18.083 0.329 1.00 71.38 212 GLN A O 1
ATOM 1636 N N . ALA A 1 213 ? -5.414 -17.600 0.122 1.00 65.81 213 ALA A N 1
ATOM 1637 C CA . ALA A 1 213 ? -5.873 -18.993 0.058 1.00 65.81 213 ALA A CA 1
ATOM 1638 C C . ALA A 1 213 ? -5.465 -19.723 -1.240 1.00 65.81 213 ALA A C 1
ATOM 1640 O O . ALA A 1 213 ? -5.518 -20.942 -1.304 1.00 65.81 213 ALA A O 1
ATOM 1641 N N . ASN A 1 214 ? -5.031 -18.993 -2.272 1.00 62.09 214 ASN A N 1
ATOM 1642 C CA . ASN A 1 214 ? -4.745 -19.548 -3.600 1.00 62.09 214 ASN A CA 1
ATOM 1643 C C . ASN A 1 214 ? -3.292 -20.036 -3.799 1.00 62.09 214 ASN A C 1
ATOM 1645 O O . ASN A 1 214 ? -2.924 -20.339 -4.934 1.00 62.09 214 ASN A O 1
ATOM 1649 N N . ASP A 1 215 ? -2.463 -20.060 -2.748 1.00 62.41 215 ASP A N 1
ATOM 1650 C CA . ASP A 1 215 ? -1.028 -20.403 -2.812 1.00 62.41 215 ASP A CA 1
ATOM 1651 C C . ASP A 1 215 ? -0.676 -21.489 -1.766 1.00 62.41 215 ASP A C 1
ATOM 1653 O O . ASP A 1 215 ? 0.124 -21.284 -0.854 1.00 62.41 215 ASP A O 1
ATOM 1657 N N . GLU A 1 216 ? -1.319 -22.659 -1.861 1.00 59.00 216 GLU A N 1
ATOM 1658 C CA . GLU A 1 216 ? -1.240 -23.773 -0.886 1.00 59.00 216 GLU A CA 1
ATOM 1659 C C . GLU A 1 216 ? 0.127 -24.501 -0.809 1.00 59.00 216 GLU A C 1
ATOM 1661 O O . GLU A 1 216 ? 0.239 -25.534 -0.155 1.00 59.00 216 GLU A O 1
ATOM 1666 N N . GLY A 1 217 ? 1.188 -23.984 -1.440 1.00 67.25 217 GLY A N 1
ATOM 1667 C CA . GLY A 1 217 ? 2.496 -24.658 -1.521 1.00 67.25 217 GLY A CA 1
ATOM 1668 C C . GLY A 1 217 ? 3.710 -23.863 -1.032 1.00 67.25 217 GLY A C 1
ATOM 1669 O O . GLY A 1 217 ? 4.801 -24.424 -0.983 1.00 67.25 217 GLY A O 1
ATOM 1670 N N . ILE A 1 218 ? 3.551 -22.582 -0.691 1.00 74.12 218 ILE A N 1
ATOM 1671 C CA . ILE A 1 218 ? 4.657 -21.694 -0.288 1.00 74.12 218 ILE A CA 1
ATOM 1672 C C . ILE A 1 218 ? 4.696 -21.604 1.238 1.00 74.12 218 ILE A C 1
ATOM 1674 O O . ILE A 1 218 ? 3.652 -21.415 1.870 1.00 74.12 218 ILE A O 1
ATOM 1678 N N . SER A 1 219 ? 5.883 -21.717 1.842 1.00 83.50 219 SER A N 1
ATOM 1679 C CA . SER A 1 219 ? 6.013 -21.546 3.291 1.00 83.50 219 SER A CA 1
ATOM 1680 C C . SER A 1 219 ? 5.599 -20.131 3.717 1.00 83.50 219 SER A C 1
ATOM 1682 O O . SER A 1 219 ? 5.757 -19.165 2.969 1.00 83.50 219 SER A O 1
ATOM 1684 N N . ALA A 1 220 ? 5.086 -19.977 4.941 1.00 83.00 220 ALA A N 1
ATOM 1685 C CA . ALA A 1 220 ? 4.674 -18.662 5.448 1.00 83.00 220 ALA A CA 1
ATOM 1686 C C . ALA A 1 220 ? 5.816 -17.626 5.394 1.00 83.00 220 ALA A C 1
ATOM 1688 O O . ALA A 1 220 ? 5.581 -16.465 5.078 1.00 83.00 220 ALA A O 1
ATOM 1689 N N . VAL A 1 221 ? 7.055 -18.075 5.623 1.00 84.88 221 VAL A N 1
ATOM 1690 C CA . VAL A 1 221 ? 8.260 -17.236 5.574 1.00 84.88 221 VAL A CA 1
ATOM 1691 C C . VAL A 1 221 ? 8.568 -16.770 4.151 1.00 84.88 221 VAL A C 1
ATOM 1693 O O . VAL A 1 221 ? 8.826 -15.591 3.930 1.00 84.88 221 VAL A O 1
ATOM 1696 N N . GLU A 1 222 ? 8.530 -17.670 3.166 1.00 86.25 222 GLU A N 1
ATOM 1697 C CA . GLU A 1 222 ? 8.756 -17.299 1.762 1.00 86.25 222 GLU A CA 1
ATOM 1698 C C . GLU A 1 222 ? 7.696 -16.314 1.270 1.00 86.25 222 GLU A C 1
ATOM 1700 O O . GLU A 1 222 ? 8.028 -15.344 0.591 1.00 86.25 222 GLU A O 1
ATOM 1705 N N . ARG A 1 223 ? 6.436 -16.519 1.668 1.00 87.31 223 ARG A N 1
ATOM 1706 C CA . ARG A 1 223 ? 5.334 -15.615 1.338 1.00 87.31 223 ARG A CA 1
ATOM 1707 C C . ARG A 1 223 ? 5.553 -14.218 1.908 1.00 87.31 223 ARG A C 1
ATOM 1709 O O . ARG A 1 223 ? 5.436 -13.250 1.166 1.00 87.31 223 ARG A O 1
ATOM 1716 N N . GLU A 1 224 ? 5.917 -14.115 3.183 1.00 87.62 224 GLU A N 1
ATOM 1717 C CA . GLU A 1 224 ? 6.191 -12.828 3.831 1.00 87.62 224 GLU A CA 1
ATOM 1718 C C . GLU A 1 224 ? 7.333 -12.076 3.121 1.00 87.62 224 GLU A C 1
ATOM 1720 O O . GLU A 1 224 ? 7.225 -10.879 2.847 1.00 87.62 224 GLU A O 1
ATOM 1725 N N . ILE A 1 225 ? 8.396 -12.789 2.728 1.00 90.88 225 ILE A N 1
ATOM 1726 C CA . ILE A 1 225 ? 9.509 -12.216 1.955 1.00 90.88 225 ILE A CA 1
ATOM 1727 C C . ILE A 1 225 ? 9.034 -11.733 0.575 1.00 90.88 225 ILE A C 1
ATOM 1729 O O . ILE A 1 225 ? 9.417 -10.647 0.132 1.00 90.88 225 ILE A O 1
ATOM 1733 N N . GLU A 1 226 ? 8.220 -12.520 -0.133 1.00 92.19 226 GLU A N 1
ATOM 1734 C CA . GLU A 1 226 ? 7.656 -12.129 -1.431 1.00 92.19 226 GLU A CA 1
ATOM 1735 C C . GLU A 1 226 ? 6.765 -10.889 -1.318 1.00 92.19 226 GLU A C 1
ATOM 1737 O O . GLU A 1 226 ? 6.895 -9.945 -2.098 1.00 92.19 226 GLU A O 1
ATOM 1742 N N . GLU A 1 227 ? 5.881 -10.869 -0.330 1.00 93.62 227 GLU A N 1
ATOM 1743 C CA . GLU A 1 227 ? 4.987 -9.758 -0.031 1.00 93.62 227 GLU A CA 1
ATOM 1744 C C . GLU A 1 227 ? 5.760 -8.473 0.290 1.00 93.62 227 GLU A C 1
ATOM 1746 O O . GLU A 1 227 ? 5.459 -7.419 -0.279 1.00 93.62 227 GLU A O 1
ATOM 1751 N N . GLN A 1 228 ? 6.815 -8.561 1.106 1.00 94.88 228 GLN A N 1
ATOM 1752 C CA . GLN A 1 228 ? 7.711 -7.436 1.380 1.00 94.88 228 GLN A CA 1
ATOM 1753 C C . GLN A 1 228 ? 8.401 -6.931 0.104 1.00 94.88 228 GLN A C 1
ATOM 1755 O O . GLN A 1 228 ? 8.493 -5.721 -0.112 1.00 94.88 228 GLN A O 1
ATOM 1760 N N . ARG A 1 229 ? 8.866 -7.832 -0.773 1.00 94.75 229 ARG A N 1
ATOM 1761 C CA . ARG A 1 229 ? 9.503 -7.467 -2.054 1.00 94.75 229 ARG A CA 1
ATOM 1762 C C . ARG A 1 229 ? 8.541 -6.731 -2.982 1.00 94.75 229 ARG A C 1
ATOM 1764 O O . ARG A 1 229 ? 8.929 -5.734 -3.588 1.00 94.75 229 ARG A O 1
ATOM 1771 N N . VAL A 1 230 ? 7.289 -7.181 -3.072 1.00 96.69 230 VAL A N 1
ATOM 1772 C CA . VAL A 1 230 ? 6.260 -6.520 -3.890 1.00 96.69 230 VAL A CA 1
ATOM 1773 C C . VAL A 1 230 ? 5.873 -5.158 -3.303 1.00 96.69 230 VAL A C 1
ATOM 1775 O O . VAL A 1 230 ? 5.748 -4.191 -4.055 1.00 96.69 230 VAL A O 1
ATOM 1778 N N . ALA A 1 231 ? 5.741 -5.039 -1.978 1.00 97.25 231 ALA A N 1
ATOM 1779 C CA . ALA A 1 231 ? 5.486 -3.748 -1.335 1.00 97.25 231 ALA A CA 1
ATOM 1780 C C . ALA A 1 231 ? 6.648 -2.775 -1.571 1.00 97.25 231 ALA A C 1
ATOM 1782 O O . ALA A 1 231 ? 6.427 -1.637 -1.982 1.00 97.25 231 ALA A O 1
ATOM 1783 N N . GLY A 1 232 ? 7.886 -3.247 -1.403 1.00 95.62 232 GLY A N 1
ATOM 1784 C CA . GLY A 1 232 ? 9.095 -2.479 -1.689 1.00 95.62 232 GLY A CA 1
ATOM 1785 C C . GLY A 1 232 ? 9.202 -2.061 -3.158 1.00 95.62 232 GLY A C 1
ATOM 1786 O O . GLY A 1 232 ? 9.597 -0.934 -3.437 1.00 95.62 232 GLY A O 1
ATOM 1787 N N . LEU A 1 233 ? 8.796 -2.915 -4.107 1.00 95.94 233 LEU A N 1
ATOM 1788 C CA . LEU A 1 233 ? 8.747 -2.573 -5.534 1.00 95.94 233 LEU A CA 1
ATOM 1789 C C . LEU A 1 233 ? 7.850 -1.358 -5.789 1.00 95.94 233 LEU A C 1
ATOM 1791 O O . LEU A 1 233 ? 8.264 -0.427 -6.482 1.00 95.94 233 LEU A O 1
ATOM 1795 N N . LEU A 1 234 ? 6.632 -1.376 -5.244 1.00 97.00 234 LEU A N 1
ATOM 1796 C CA . LEU A 1 234 ? 5.681 -0.277 -5.393 1.00 97.00 234 LEU A CA 1
ATOM 1797 C C . LEU A 1 234 ? 6.186 0.985 -4.696 1.00 97.00 234 LEU A C 1
ATOM 1799 O O . LEU A 1 234 ? 6.214 2.039 -5.323 1.00 97.00 234 LEU A O 1
ATOM 1803 N N . LEU A 1 235 ? 6.638 0.863 -3.445 1.00 95.50 235 LEU A N 1
ATOM 1804 C CA . LEU A 1 235 ? 7.116 1.982 -2.635 1.00 95.50 235 LEU A CA 1
ATOM 1805 C C . LEU A 1 235 ? 8.329 2.675 -3.269 1.00 95.50 235 LEU A C 1
ATOM 1807 O O . LEU A 1 235 ? 8.338 3.895 -3.401 1.00 95.50 235 LEU A O 1
ATOM 1811 N N . ASN A 1 236 ? 9.309 1.904 -3.747 1.00 92.88 236 ASN A N 1
ATOM 1812 C CA . ASN A 1 236 ? 10.523 2.437 -4.368 1.00 92.88 236 ASN A CA 1
ATOM 1813 C C . ASN A 1 236 ? 10.237 3.208 -5.667 1.00 92.88 236 ASN A C 1
ATOM 1815 O O . ASN A 1 236 ? 10.892 4.192 -5.986 1.00 92.88 236 ASN A O 1
ATOM 1819 N N . ASN A 1 237 ? 9.245 2.763 -6.440 1.00 93.12 237 ASN A N 1
ATOM 1820 C CA . ASN A 1 237 ? 8.899 3.395 -7.714 1.00 93.12 237 ASN A CA 1
ATOM 1821 C C . ASN A 1 237 ? 7.755 4.412 -7.573 1.00 93.12 237 ASN A C 1
ATOM 1823 O O . ASN A 1 237 ? 7.312 4.966 -8.581 1.00 93.12 237 ASN A O 1
ATOM 1827 N N . TRP A 1 238 ? 7.258 4.657 -6.355 1.00 94.88 238 TRP A N 1
ATOM 1828 C CA . TRP A 1 238 ? 5.971 5.315 -6.157 1.00 94.88 238 TRP A CA 1
ATOM 1829 C C . TRP A 1 238 ? 5.927 6.748 -6.678 1.00 94.88 238 TRP A C 1
ATOM 1831 O O . TRP A 1 238 ? 4.956 7.131 -7.322 1.00 94.88 238 TRP A O 1
ATOM 1841 N N . HIS A 1 239 ? 6.994 7.523 -6.479 1.00 90.69 239 HIS A N 1
ATOM 1842 C CA . HIS A 1 239 ? 7.097 8.889 -7.004 1.00 90.69 239 HIS A CA 1
ATOM 1843 C C . HIS A 1 239 ? 6.894 8.943 -8.526 1.00 90.69 239 HIS A C 1
ATOM 1845 O O . HIS A 1 239 ? 6.109 9.746 -9.038 1.00 90.69 239 HIS A O 1
ATOM 1851 N N . PHE A 1 240 ? 7.538 8.032 -9.260 1.00 92.50 240 PHE A N 1
ATOM 1852 C CA . PHE A 1 240 ? 7.374 7.926 -10.708 1.00 92.50 240 PHE A CA 1
ATOM 1853 C C . PHE A 1 240 ? 5.997 7.382 -11.095 1.00 92.50 240 PHE A C 1
ATOM 1855 O O . PHE A 1 240 ? 5.391 7.894 -12.033 1.00 92.50 240 PHE A O 1
ATOM 1862 N N . ILE A 1 241 ? 5.474 6.392 -10.362 1.00 95.06 241 ILE A N 1
ATOM 1863 C CA . ILE A 1 241 ? 4.120 5.853 -10.571 1.00 95.06 241 ILE A CA 1
ATOM 1864 C C . ILE A 1 241 ? 3.076 6.962 -10.407 1.00 95.06 241 ILE A C 1
ATOM 1866 O O . ILE A 1 241 ? 2.216 7.120 -11.270 1.00 95.06 241 ILE A O 1
ATOM 1870 N N . HIS A 1 242 ? 3.174 7.763 -9.345 1.00 92.88 242 HIS A N 1
ATOM 1871 C CA . HIS A 1 242 ? 2.284 8.887 -9.075 1.00 92.88 242 HIS A CA 1
ATOM 1872 C C . HIS A 1 242 ? 2.309 9.894 -10.231 1.00 92.88 242 HIS A C 1
ATOM 1874 O O . HIS A 1 242 ? 1.257 10.202 -10.789 1.00 92.88 242 HIS A O 1
ATOM 1880 N N . ARG A 1 243 ? 3.497 10.357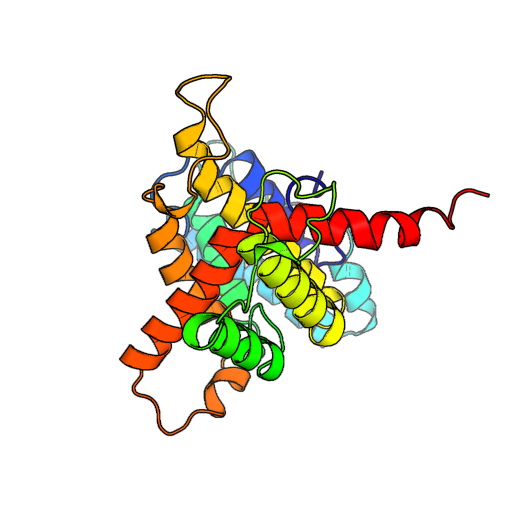 -10.650 1.00 91.69 243 ARG A N 1
ATOM 1881 C CA . ARG A 1 243 ? 3.638 11.309 -11.768 1.00 91.69 243 ARG A CA 1
ATOM 1882 C C . ARG A 1 243 ? 3.111 10.740 -13.089 1.00 91.69 243 ARG A C 1
ATOM 1884 O O . ARG A 1 243 ? 2.421 11.446 -13.825 1.00 91.69 243 ARG A O 1
ATOM 1891 N N . GLN A 1 244 ? 3.391 9.468 -13.376 1.00 93.12 244 GLN A N 1
ATOM 1892 C CA . GLN A 1 244 ? 2.942 8.795 -14.595 1.00 93.12 244 GLN A CA 1
ATOM 1893 C C . GLN A 1 244 ? 1.416 8.632 -14.632 1.00 93.12 244 GLN A C 1
ATOM 1895 O O . GLN A 1 244 ? 0.793 8.948 -15.647 1.00 93.12 244 GLN A O 1
ATOM 1900 N N . LEU A 1 245 ? 0.806 8.183 -13.529 1.00 92.94 245 LEU A N 1
ATOM 1901 C CA . LEU A 1 245 ? -0.649 8.076 -13.405 1.00 92.94 245 LEU A CA 1
ATOM 1902 C C . LEU A 1 245 ? -1.300 9.451 -13.533 1.00 92.94 245 LEU A C 1
ATOM 1904 O O . LEU A 1 245 ? -2.224 9.600 -14.323 1.00 92.94 245 LEU A O 1
ATOM 1908 N N . GLN A 1 246 ? -0.776 10.461 -12.834 1.00 90.38 246 GLN A N 1
ATOM 1909 C CA . GLN A 1 246 ? -1.277 11.832 -12.911 1.00 90.38 246 GLN A CA 1
ATOM 1910 C C . GLN A 1 246 ? -1.203 12.380 -14.343 1.00 90.38 246 GLN A C 1
ATOM 1912 O O . GLN A 1 246 ? -2.112 13.069 -14.796 1.00 90.38 246 GLN A O 1
ATOM 1917 N N . HIS A 1 247 ? -0.132 12.081 -15.081 1.00 90.38 247 HIS A N 1
ATOM 1918 C CA . HIS A 1 247 ? -0.006 12.482 -16.478 1.00 90.38 247 HIS A CA 1
ATOM 1919 C C . HIS A 1 247 ? -1.073 11.828 -17.368 1.00 90.38 247 HIS A C 1
ATOM 1921 O O . HIS A 1 247 ? -1.709 12.529 -18.149 1.00 90.38 247 HIS A O 1
ATOM 1927 N N . TRP A 1 248 ? -1.319 10.524 -17.216 1.00 89.19 248 TRP A N 1
ATOM 1928 C CA . TRP A 1 248 ? -2.333 9.803 -17.997 1.00 89.19 248 TRP A CA 1
ATOM 1929 C C . TRP A 1 248 ? -3.775 10.151 -17.625 1.00 89.19 248 TRP A C 1
ATOM 1931 O O . TRP A 1 248 ? -4.675 10.015 -18.450 1.00 89.19 248 TRP A O 1
ATOM 1941 N N . THR A 1 249 ? -4.024 10.603 -16.399 1.00 81.44 249 THR A N 1
ATOM 1942 C CA . THR A 1 249 ? -5.373 10.944 -15.934 1.00 81.44 249 THR A CA 1
ATOM 1943 C C . THR A 1 249 ? -5.718 12.421 -16.086 1.00 81.44 249 THR A C 1
ATOM 1945 O O . THR A 1 249 ? -6.902 12.755 -16.049 1.00 81.44 249 THR A O 1
ATOM 1948 N N . LYS A 1 250 ? -4.735 13.307 -16.315 1.00 72.62 250 LYS A N 1
ATOM 1949 C CA . LYS A 1 250 ? -4.959 14.747 -16.554 1.00 72.62 250 LYS A CA 1
ATOM 1950 C C . LYS A 1 250 ? -6.003 15.016 -17.641 1.00 72.62 250 LYS A C 1
ATOM 1952 O O . LYS A 1 250 ? -6.768 15.960 -17.497 1.00 72.62 250 LYS A O 1
ATOM 1957 N N . GLU A 1 251 ? -6.096 14.177 -18.670 1.00 53.97 251 GLU A N 1
ATOM 1958 C CA . GLU A 1 251 ? -7.081 14.336 -19.750 1.00 53.97 251 GLU A CA 1
ATOM 1959 C C . GLU A 1 251 ? -8.504 13.895 -19.362 1.00 53.97 251 GLU A C 1
ATOM 1961 O O . GLU A 1 251 ? -9.476 14.414 -19.907 1.00 53.97 251 GLU A O 1
ATOM 1966 N N . ARG A 1 252 ? -8.665 13.004 -18.370 1.00 51.28 252 ARG A N 1
ATOM 1967 C CA . ARG A 1 252 ? -9.988 12.513 -17.933 1.00 51.28 252 ARG A CA 1
ATOM 1968 C C . ARG A 1 252 ? -10.826 13.562 -17.196 1.00 51.28 252 ARG A C 1
ATOM 1970 O O . ARG A 1 252 ? -12.044 13.444 -17.179 1.00 51.28 252 ARG A O 1
ATOM 1977 N N . TYR A 1 253 ? -10.203 14.586 -16.611 1.00 45.97 253 TYR A N 1
ATOM 1978 C CA . TYR A 1 253 ? -10.888 15.600 -15.791 1.00 45.97 253 TYR A CA 1
ATOM 1979 C C . TYR A 1 253 ? -11.015 16.979 -16.464 1.00 45.97 253 TYR A C 1
ATOM 1981 O O . TYR A 1 253 ? -11.521 17.915 -15.847 1.00 45.97 253 TYR A O 1
ATOM 1989 N N . VAL A 1 254 ? -10.575 17.129 -17.720 1.00 44.78 254 VAL A N 1
ATOM 1990 C CA . VAL A 1 254 ? -10.745 18.382 -18.487 1.00 44.78 254 VAL A CA 1
ATOM 1991 C C . VAL A 1 254 ? -12.153 18.486 -19.101 1.00 44.78 254 VAL A C 1
ATOM 1993 O O . VAL A 1 254 ? -12.624 19.590 -19.356 1.00 44.78 254 VAL A O 1
ATOM 1996 N N . VAL A 1 255 ? -12.888 17.376 -19.237 1.00 37.38 255 VAL A N 1
ATOM 1997 C CA . VAL A 1 255 ? -14.242 17.320 -19.839 1.00 37.38 255 VAL A CA 1
ATOM 1998 C C . VAL A 1 255 ? -15.352 17.650 -18.821 1.00 37.38 255 VAL A C 1
ATOM 2000 O O . VAL A 1 255 ? -16.335 16.932 -18.686 1.00 37.38 255 VAL A O 1
ATOM 2003 N N . GLY A 1 256 ? -15.180 18.719 -18.042 1.00 39.22 256 GLY A N 1
ATOM 2004 C CA . GLY A 1 256 ? -16.140 19.107 -16.996 1.00 39.22 256 GLY A CA 1
ATOM 2005 C C . GLY A 1 256 ? -16.175 20.598 -16.670 1.00 39.22 256 GLY A C 1
ATOM 2006 O O . GLY A 1 256 ? -16.629 20.979 -15.594 1.00 39.22 256 GLY A O 1
ATOM 2007 N N . ARG A 1 257 ? -15.657 21.443 -17.564 1.00 34.16 257 ARG A N 1
ATOM 2008 C CA . ARG A 1 257 ? -15.860 22.894 -17.522 1.00 34.16 257 ARG A CA 1
ATOM 2009 C C . ARG A 1 257 ? -16.447 23.344 -18.854 1.00 34.16 257 ARG A C 1
ATOM 2011 O O . ARG A 1 257 ? -15.717 23.833 -19.711 1.00 34.16 257 ARG A O 1
ATOM 2018 N N . GLU A 1 258 ? -17.746 23.120 -19.004 1.00 32.97 258 GLU A N 1
ATOM 2019 C CA . GLU A 1 258 ? -18.612 23.998 -19.798 1.00 32.97 258 GLU A CA 1
ATOM 2020 C C . GLU A 1 258 ? -19.294 24.985 -18.848 1.00 32.97 258 GLU A C 1
ATOM 2022 O O . GLU A 1 258 ? -19.684 24.551 -17.736 1.00 32.97 258 GLU A O 1
#

pLDDT: mean 81.03, std 16.11, range [32.97, 97.25]

Foldseek 3Di:
DLVLQFLDPAQEQQLLVQLLVVCLVQVQPPPCALNAQAPQVLLVVSLVVVVVLVVVCVVPVVSVVVSRDHDHRDPPPPVRDRRSSSSNSSLVVLQPDQFFLLNFLVLLVVLLCCLPPQDDPPQVPQDQDPLPPVDRSSLSVSLVVNLVSSVVTGDRNSSSSNRNVLSSLLSSLCSVVPPDDPPDPPDQSVPRPVLQVVLLSRLSRRGHPNSVVPCVDDDPVRSSVSSSSSSSSCNRSVSVNSSVNSVVCVVVPVPPDD